Protein AF-A0A535L0E6-F1 (afdb_monomer)

Radius of gyration: 33.13 Å; Cα contacts (8 Å, |Δi|>4): 204; chains: 1; bounding box: 66×69×100 Å

Nearest PDB structures (foldseek):
  7rro-assembly1_F1  TM=1.711E-01  e=5.579E+00  Bos taurus
  8to0-assembly1_BJ  TM=1.728E-01  e=5.854E+00  Mus musculus
  8to0-assembly1_AK  TM=1.823E-01  e=9.465E+00  Mus musculus

Foldseek 3Di:
DPQPVVLVVLVVVLVVVLVCLVVDDLVVLLVVLLVLLVLLVPDPDPCSVVLLVLSLVLNCLSPVVSSVCSVDDPPPPPPPPPPDDPDDDPDDDDPDDDDDDDDDPDDDPPDDPDDDDDDDDDDDDDDDDDDDDDDDPPPVPVVVSVVSNVVSSVSSSVSSVVSSVVVSVVVVVLSVVLVVLLVVLVVLVVVVVVVVVVCVVVVHDPLQVVLLVLLLQLLLVLQLVLLVVVVVPDDPPDPSVCSSVSCSSRLSSQRSVQLSVQLVCCVCPPVVDPDSRDPDPVSSVSSSVS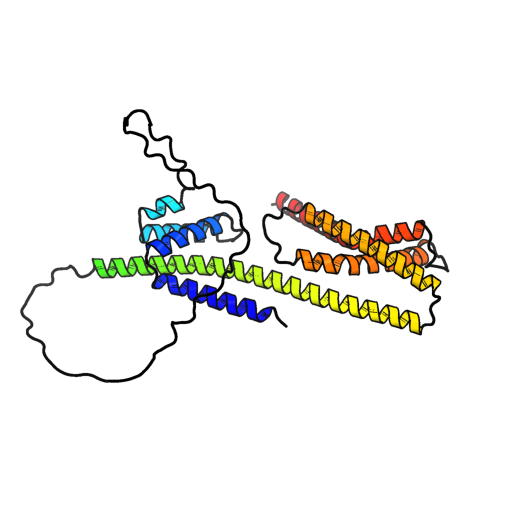SCVVVVVVVVVVVVVVVVVVVVVVVD

Solvent-accessible surface area (backbone atoms only — not comparable to full-atom values): 18724 Å² total; per-residue (Å²): 138,82,66,67,65,54,57,57,52,51,52,50,50,53,53,48,58,53,57,40,58,80,75,53,57,68,68,58,54,50,57,50,48,48,53,52,47,59,52,44,73,74,46,88,56,92,58,37,71,59,44,50,52,49,42,49,53,22,42,35,65,68,35,68,72,60,36,58,62,69,80,38,79,76,76,72,80,68,84,73,76,87,83,81,75,98,64,86,82,80,82,78,78,81,82,81,80,76,93,72,86,87,84,75,98,69,89,89,83,87,78,83,90,77,87,90,83,85,89,82,89,88,88,83,89,79,88,84,81,93,74,92,75,79,89,74,93,76,77,55,68,67,58,50,51,52,49,51,42,51,52,22,46,50,46,43,39,52,47,50,49,56,52,50,50,58,50,50,55,51,48,52,53,51,53,51,52,43,52,51,50,52,53,50,43,53,51,50,52,52,52,53,51,52,51,52,53,49,42,58,75,67,68,54,57,66,63,43,55,51,32,45,51,51,25,22,51,47,0,15,52,44,16,36,50,52,53,51,52,57,56,71,70,47,82,74,90,59,83,64,79,61,44,61,57,52,51,57,64,40,31,26,59,54,9,12,51,34,3,40,53,38,30,47,47,45,25,50,74,70,66,62,43,91,75,61,55,60,92,41,72,68,46,50,49,41,4,36,55,29,3,38,41,71,62,53,52,55,53,50,54,50,51,53,56,51,48,55,54,47,58,59,60,75,74,109

pLDDT: mean 70.08, std 21.19, range [24.83, 95.81]

Sequence (316 aa):
MFATGYGNMWRLVHRADEAFINIEPVEAVIHDALHDEMSLQNSTLKNKEDLLKKLRSAVKTLDRRAATYLSQQPPQEDDADISNLNTPLVKYDRYKDKRKTSVNWLPKFASFFTVFKEHSEPTPEQQPNQNDVKPENHGNTFSDDINIKTQARTIIREVRFALHQFRDDRWEKLVRVRNHLVRMTILTGITLFALVEFAIIADTKVETLKAATFYYLIGAIVGLFSRLYDQAKADTSIDDFRLAAVRLLAAPLYSGLAAIGGVVIVQRAILTKTNVFDLSLTNILIAAVFGLTPSLFSNAIQKEADQYKTDLKSTS

Secondary structure (DSSP, 8-state):
--SHHHHHHHHHHHHHHHHHTTTS-HHHHHHHHHHHHHHHHT---TTHHHHHHHHHHHHHHH-TTHHHHHHSSS-------TTS------------PPP-----------S-------------------------S-SSHHHHHHHHHHHHHHHHHHHHHHHHHHHHHHHHHHHHHHHHHHHHHHHHHHHHHHHHHHHHHTT--HHHHHHHHHHHHHHHHHHHHHHHHHHHHS-TTS--TTHHHHHHHHHHHHHHHHHHHHHHHIIIIIS--S------HHHHHHHHHHHTHHHHHHHHHHHHHHHHHHHHHS--

Mean predicted aligned error: 16.98 Å

Structure (mmCIF, N/CA/C/O backbone):
data_AF-A0A535L0E6-F1
#
_entry.id   AF-A0A535L0E6-F1
#
loop_
_atom_site.group_PDB
_atom_site.id
_atom_site.type_symbol
_atom_site.label_atom_id
_atom_site.label_alt_id
_atom_site.label_comp_id
_atom_site.label_asym_id
_atom_site.label_entity_id
_atom_site.label_seq_id
_atom_site.pdbx_PDB_ins_code
_atom_site.Cartn_x
_atom_site.Cartn_y
_atom_site.Cartn_z
_atom_site.occupancy
_atom_site.B_iso_or_equiv
_atom_site.auth_seq_id
_atom_site.auth_comp_id
_atom_site.auth_asym_id
_atom_site.auth_atom_id
_atom_site.pdbx_PDB_model_num
ATOM 1 N N . MET A 1 1 ? -0.315 -18.248 -7.408 1.00 43.25 1 MET A N 1
ATOM 2 C CA . MET A 1 1 ? 0.513 -19.126 -8.264 1.00 43.25 1 MET A CA 1
ATOM 3 C C . MET A 1 1 ? 0.415 -18.804 -9.770 1.00 43.25 1 MET A C 1
ATOM 5 O O . MET A 1 1 ? 1.030 -19.504 -10.553 1.00 43.25 1 MET A O 1
ATOM 9 N N . PHE A 1 2 ? -0.269 -17.728 -10.204 1.00 47.56 2 PHE A N 1
ATOM 10 C CA . PHE A 1 2 ? -0.542 -17.458 -11.634 1.00 47.56 2 PHE A CA 1
ATOM 11 C C . PHE A 1 2 ? 0.376 -16.423 -12.324 1.00 47.56 2 PHE A C 1
ATOM 13 O O . PHE A 1 2 ? 0.135 -16.072 -13.471 1.00 47.56 2 PHE A O 1
ATOM 20 N N . ALA A 1 3 ? 1.414 -15.903 -11.660 1.00 48.28 3 ALA A N 1
ATOM 21 C CA . ALA A 1 3 ? 2.167 -14.748 -12.177 1.00 48.28 3 ALA A CA 1
ATOM 22 C C . ALA A 1 3 ? 3.533 -15.083 -12.808 1.00 48.28 3 ALA A C 1
ATOM 24 O O . ALA A 1 3 ? 4.013 -14.330 -13.649 1.00 48.28 3 ALA A O 1
ATOM 25 N N . THR A 1 4 ? 4.165 -16.199 -12.438 1.00 55.69 4 THR A N 1
ATOM 26 C CA . THR A 1 4 ? 5.513 -16.547 -12.929 1.00 55.69 4 THR A CA 1
ATOM 27 C C . THR A 1 4 ? 5.505 -17.118 -14.349 1.00 55.69 4 THR A C 1
ATOM 29 O O . THR A 1 4 ? 6.453 -16.895 -15.095 1.00 55.69 4 THR A O 1
ATOM 32 N N . GLY A 1 5 ? 4.420 -17.785 -14.763 1.00 59.31 5 GLY A N 1
ATOM 33 C CA . GLY A 1 5 ? 4.288 -18.337 -16.118 1.00 59.31 5 GLY A CA 1
ATOM 34 C C . GLY A 1 5 ? 4.258 -17.267 -17.216 1.00 59.31 5 GLY A C 1
ATOM 35 O O . GLY A 1 5 ? 4.852 -17.457 -18.272 1.00 59.31 5 GLY A O 1
ATOM 36 N N . TYR A 1 6 ? 3.645 -16.111 -16.938 1.00 60.38 6 TYR A N 1
ATOM 37 C CA . TYR A 1 6 ? 3.563 -15.000 -17.891 1.00 60.38 6 TYR A CA 1
ATOM 38 C C . TYR A 1 6 ? 4.944 -14.423 -18.230 1.00 60.38 6 TYR A C 1
ATOM 40 O O . TYR A 1 6 ? 5.254 -14.234 -19.400 1.00 60.38 6 TYR A O 1
ATOM 48 N N . GLY A 1 7 ? 5.808 -14.218 -17.227 1.00 65.81 7 GLY A N 1
ATOM 49 C CA . GLY A 1 7 ? 7.157 -13.683 -17.450 1.00 65.81 7 GLY A CA 1
ATOM 50 C C . GLY A 1 7 ? 8.043 -14.610 -18.287 1.00 65.81 7 GLY A C 1
ATOM 51 O O . GLY A 1 7 ? 8.800 -14.144 -19.134 1.00 65.81 7 GLY A O 1
ATOM 52 N N . ASN A 1 8 ? 7.914 -15.928 -18.106 1.00 70.00 8 ASN A N 1
ATOM 53 C CA . ASN A 1 8 ? 8.644 -16.891 -18.932 1.00 70.00 8 ASN A CA 1
ATOM 54 C C . ASN A 1 8 ? 8.123 -16.937 -20.371 1.00 70.00 8 ASN A C 1
ATOM 56 O O . ASN A 1 8 ? 8.929 -16.995 -21.295 1.00 70.00 8 ASN A O 1
ATOM 60 N N . MET A 1 9 ? 6.805 -16.871 -20.571 1.00 70.50 9 MET A N 1
ATOM 61 C CA . MET A 1 9 ? 6.215 -16.865 -21.912 1.00 70.50 9 MET A CA 1
ATOM 62 C C . MET A 1 9 ? 6.549 -15.581 -22.680 1.00 70.50 9 MET A C 1
ATOM 64 O O . MET A 1 9 ? 6.895 -15.643 -23.854 1.00 70.50 9 MET A O 1
ATOM 68 N N . TRP A 1 10 ? 6.541 -14.431 -22.007 1.00 74.88 10 TRP A N 1
ATOM 69 C CA . TRP A 1 10 ? 6.896 -13.146 -22.613 1.00 74.88 10 TRP A CA 1
ATOM 70 C C . TRP A 1 10 ? 8.368 -13.084 -23.039 1.00 74.88 10 TRP A C 1
ATOM 72 O O . TRP A 1 10 ? 8.686 -12.644 -24.139 1.00 74.88 10 TRP A O 1
ATOM 82 N N . ARG A 1 11 ? 9.267 -13.650 -22.223 1.00 76.62 11 ARG A N 1
ATOM 83 C CA . ARG A 1 11 ? 10.693 -13.768 -22.561 1.00 76.62 11 ARG A CA 1
ATOM 84 C C . ARG A 1 11 ? 10.942 -14.668 -23.776 1.00 76.62 11 ARG A C 1
ATOM 86 O O . ARG A 1 11 ? 11.890 -14.437 -24.520 1.00 76.62 11 ARG A O 1
ATOM 93 N N . LEU A 1 12 ? 10.111 -15.695 -23.977 1.00 77.31 12 LEU A N 1
ATOM 94 C CA . LEU A 1 12 ? 10.179 -16.548 -25.167 1.00 77.31 12 LEU A CA 1
ATOM 95 C C . LEU A 1 12 ? 9.743 -15.796 -26.428 1.00 77.31 12 LEU A C 1
ATOM 97 O O . LEU A 1 12 ? 10.400 -15.939 -27.453 1.00 77.31 12 LEU A O 1
ATOM 101 N N . VAL A 1 13 ? 8.695 -14.974 -26.337 1.00 80.31 13 VAL A N 1
ATOM 102 C CA . VAL A 1 13 ? 8.239 -14.121 -27.447 1.00 80.31 13 VAL A CA 1
ATOM 103 C C . VAL A 1 13 ? 9.313 -13.099 -27.818 1.00 80.31 13 VAL A C 1
ATOM 105 O O . VAL A 1 13 ? 9.744 -13.080 -28.962 1.00 80.31 13 VAL A O 1
ATOM 108 N N . HIS A 1 14 ? 9.858 -12.360 -26.847 1.00 80.56 14 HIS A N 1
ATOM 109 C CA . HIS A 1 14 ? 10.955 -11.417 -27.104 1.00 80.56 14 HIS A CA 1
ATOM 110 C C . HIS A 1 14 ? 12.174 -12.081 -27.754 1.00 80.56 14 HIS A C 1
ATOM 112 O O . HIS A 1 14 ? 12.777 -11.525 -28.667 1.00 80.56 14 HIS A O 1
ATOM 118 N N . ARG A 1 15 ? 12.523 -13.295 -27.313 1.00 78.06 15 ARG A N 1
ATOM 119 C CA . ARG A 1 15 ? 13.635 -14.053 -27.895 1.00 78.06 15 ARG A CA 1
ATOM 120 C C . ARG A 1 15 ? 13.341 -14.519 -29.324 1.00 78.06 15 ARG A C 1
ATOM 122 O O . ARG A 1 15 ? 14.273 -14.624 -30.118 1.00 78.06 15 ARG A O 1
ATOM 129 N N . ALA A 1 16 ? 12.082 -14.811 -29.647 1.00 79.25 16 ALA A N 1
ATOM 130 C CA . ALA A 1 16 ? 11.665 -15.110 -31.013 1.00 79.25 16 ALA A CA 1
ATOM 131 C C . ALA A 1 16 ? 11.745 -13.853 -31.898 1.00 79.25 16 ALA A C 1
ATOM 133 O O . ALA A 1 16 ? 12.348 -13.916 -32.966 1.00 79.25 16 ALA A O 1
ATOM 134 N N . ASP A 1 17 ? 11.260 -12.707 -31.414 1.00 72.62 17 ASP A N 1
ATOM 135 C CA . ASP A 1 17 ? 11.323 -11.415 -32.119 1.00 72.62 17 ASP A CA 1
ATOM 136 C C . ASP A 1 17 ? 12.772 -10.979 -32.407 1.00 72.62 17 ASP A C 1
ATOM 138 O O . ASP A 1 17 ? 13.100 -10.511 -33.494 1.00 72.62 17 ASP A O 1
ATOM 142 N N . GLU A 1 18 ? 13.692 -11.196 -31.464 1.00 77.06 18 GLU A N 1
ATOM 143 C CA . GLU A 1 18 ? 15.124 -10.936 -31.664 1.00 77.06 18 GLU A CA 1
ATOM 144 C C . GLU A 1 18 ? 15.766 -11.866 -32.703 1.00 77.06 18 GLU A C 1
ATOM 146 O O . GLU A 1 18 ? 16.725 -11.483 -33.377 1.00 77.06 18 GLU A O 1
ATOM 151 N N . ALA A 1 19 ? 15.272 -13.101 -32.827 1.00 76.88 19 ALA A N 1
ATOM 152 C CA . ALA A 1 19 ? 15.748 -14.050 -33.826 1.00 76.88 19 ALA A CA 1
ATOM 153 C C . ALA A 1 19 ? 15.219 -13.716 -35.232 1.00 76.88 19 ALA A C 1
ATOM 155 O O . ALA A 1 19 ? 15.925 -13.967 -36.213 1.00 76.88 19 ALA A O 1
ATOM 156 N N . PHE A 1 20 ? 14.031 -13.107 -35.331 1.00 76.19 20 PHE A N 1
ATOM 157 C CA . PHE A 1 20 ? 13.422 -12.713 -36.603 1.00 76.19 20 PHE A CA 1
ATOM 158 C C . PHE A 1 20 ? 14.174 -11.597 -37.334 1.00 76.19 20 PHE A C 1
ATOM 160 O O . PHE A 1 20 ? 14.183 -11.607 -38.562 1.00 76.19 20 PHE A O 1
ATOM 167 N N . ILE A 1 21 ? 14.938 -10.748 -36.635 1.00 71.94 21 ILE A N 1
ATOM 168 C CA . ILE A 1 21 ? 15.786 -9.698 -37.246 1.00 71.94 21 ILE A CA 1
ATOM 169 C C . ILE A 1 21 ? 16.739 -10.254 -38.327 1.00 71.94 21 ILE A C 1
ATOM 171 O O . ILE A 1 21 ? 17.100 -9.556 -39.277 1.00 71.94 21 ILE A O 1
ATOM 175 N N . ASN A 1 22 ? 17.151 -11.520 -38.206 1.00 73.12 22 ASN A N 1
ATOM 176 C CA . ASN A 1 22 ? 18.043 -12.164 -39.173 1.00 73.12 22 ASN A CA 1
ATOM 177 C C . ASN A 1 22 ? 17.333 -12.636 -40.452 1.00 73.12 22 ASN A C 1
ATOM 179 O O . ASN A 1 22 ? 17.998 -12.871 -41.458 1.00 73.12 22 ASN A O 1
ATOM 183 N N . ILE A 1 23 ? 16.011 -12.806 -40.403 1.00 76.25 23 ILE A N 1
ATOM 184 C CA . ILE A 1 23 ? 15.188 -13.403 -41.466 1.00 76.25 23 ILE A CA 1
ATOM 185 C C . ILE A 1 23 ? 14.290 -12.335 -42.117 1.00 76.25 23 ILE A C 1
ATOM 187 O O . ILE A 1 23 ? 13.863 -12.492 -43.258 1.00 76.25 23 ILE A O 1
ATOM 191 N N . GLU A 1 24 ? 14.032 -11.231 -41.415 1.00 73.94 24 GLU A N 1
ATOM 192 C CA . GLU A 1 24 ? 13.184 -10.140 -41.880 1.00 73.94 24 GLU A CA 1
ATOM 193 C C . GLU A 1 24 ? 13.795 -9.307 -43.023 1.00 73.94 24 GLU A C 1
ATOM 195 O O . GLU A 1 24 ? 15.023 -9.119 -43.113 1.00 73.94 24 GLU A O 1
ATOM 200 N N . PRO A 1 25 ? 12.925 -8.762 -43.899 1.00 77.44 25 PRO A N 1
ATOM 201 C CA . PRO A 1 25 ? 13.341 -7.813 -44.920 1.00 77.44 25 PRO A CA 1
ATOM 202 C C . PRO A 1 25 ? 13.919 -6.550 -44.265 1.00 77.44 25 PRO A C 1
ATOM 204 O O . PRO A 1 25 ? 13.525 -6.155 -43.167 1.00 77.44 25 PRO A O 1
ATOM 207 N N . VAL A 1 26 ? 14.888 -5.919 -44.934 1.00 73.50 26 VAL A N 1
ATOM 208 C CA . VAL A 1 26 ? 15.660 -4.789 -44.380 1.00 73.50 26 VAL A CA 1
ATOM 209 C C . VAL A 1 26 ? 14.743 -3.617 -44.015 1.00 73.50 26 VAL A C 1
ATOM 211 O O . VAL A 1 26 ? 14.967 -2.944 -43.013 1.00 73.50 26 VAL A O 1
ATOM 214 N N . GLU A 1 27 ? 13.671 -3.425 -44.777 1.00 73.00 27 GLU A N 1
ATOM 215 C CA . GLU A 1 27 ? 12.656 -2.396 -44.575 1.00 73.00 27 GLU A CA 1
ATOM 216 C C . GLU A 1 27 ? 11.906 -2.583 -43.249 1.00 73.00 27 GLU A C 1
ATOM 218 O O . GLU A 1 27 ? 11.683 -1.610 -42.528 1.00 73.00 27 GLU A O 1
ATOM 223 N N . ALA A 1 28 ? 11.565 -3.830 -42.899 1.00 74.62 28 ALA A N 1
ATOM 224 C CA . ALA A 1 28 ? 10.916 -4.147 -41.628 1.00 74.62 28 ALA A CA 1
ATOM 225 C C . ALA A 1 28 ? 11.860 -3.857 -40.457 1.00 74.62 28 ALA A C 1
ATOM 227 O O . ALA A 1 28 ? 11.470 -3.149 -39.537 1.00 74.62 28 ALA A O 1
ATOM 228 N N . VAL A 1 29 ? 13.128 -4.277 -40.552 1.00 77.69 29 VAL A N 1
ATOM 229 C CA . VAL A 1 29 ? 14.154 -4.032 -39.521 1.00 77.69 29 VAL A CA 1
ATOM 230 C C . VAL A 1 29 ? 14.395 -2.532 -39.291 1.00 77.69 29 VAL A C 1
ATOM 232 O O . VAL A 1 29 ? 14.617 -2.107 -38.159 1.00 77.69 29 VAL A O 1
ATOM 235 N N . ILE A 1 30 ? 14.337 -1.710 -40.345 1.00 79.00 30 ILE A N 1
ATOM 236 C CA . ILE A 1 30 ? 14.486 -0.248 -40.250 1.00 79.00 30 ILE A CA 1
ATOM 237 C C . ILE A 1 30 ? 13.269 0.403 -39.583 1.00 79.00 30 ILE A C 1
ATOM 239 O O . ILE A 1 30 ? 13.440 1.259 -38.715 1.00 79.00 30 ILE A O 1
ATOM 243 N N . HIS A 1 31 ? 12.051 0.007 -39.967 1.00 75.75 31 HIS A N 1
ATOM 244 C CA . HIS A 1 31 ? 10.815 0.479 -39.329 1.00 75.75 31 HIS A CA 1
ATOM 245 C C . HIS A 1 31 ? 10.835 0.209 -37.819 1.00 75.75 31 HIS A C 1
ATOM 247 O O . HIS A 1 31 ? 10.539 1.066 -36.986 1.00 75.75 31 HIS A O 1
ATOM 253 N N . ASP A 1 32 ? 11.259 -0.992 -37.478 1.00 77.25 32 ASP A N 1
ATOM 254 C CA . ASP A 1 32 ? 11.396 -1.479 -36.124 1.00 77.25 32 ASP A CA 1
ATOM 255 C C . ASP A 1 32 ? 12.479 -0.738 -35.326 1.00 77.25 32 ASP A C 1
ATOM 257 O O . ASP A 1 32 ? 12.259 -0.349 -34.177 1.00 77.25 32 ASP A O 1
ATOM 261 N N . ALA A 1 33 ? 13.615 -0.445 -35.962 1.00 81.50 33 ALA A N 1
ATOM 262 C CA . ALA A 1 33 ? 14.672 0.376 -35.384 1.00 81.50 33 ALA A CA 1
ATOM 263 C C . ALA A 1 33 ? 14.215 1.819 -35.104 1.00 81.50 33 ALA A C 1
ATOM 265 O O . ALA A 1 33 ? 14.634 2.407 -34.107 1.00 81.50 33 ALA A O 1
ATOM 266 N N . LEU A 1 34 ? 13.331 2.387 -35.932 1.00 80.88 34 LEU A N 1
ATOM 267 C CA . LEU A 1 34 ? 12.749 3.712 -35.690 1.00 80.88 34 LEU A CA 1
ATOM 268 C C . LEU A 1 34 ? 11.883 3.719 -34.421 1.00 80.88 34 LEU A C 1
ATOM 270 O O . LEU A 1 34 ? 11.944 4.653 -33.617 1.00 80.88 34 LEU A O 1
ATOM 274 N N . HIS A 1 35 ? 11.103 2.658 -34.204 1.00 78.06 35 HIS A N 1
ATOM 275 C CA . HIS A 1 35 ? 10.327 2.501 -32.976 1.00 78.06 35 HIS A CA 1
ATOM 276 C C . HIS A 1 35 ? 11.220 2.322 -31.738 1.00 78.06 35 HIS A C 1
ATOM 278 O O . HIS A 1 35 ? 10.969 2.925 -30.685 1.00 78.06 35 HIS A O 1
ATOM 284 N N . ASP A 1 36 ? 12.291 1.538 -31.873 1.00 81.88 36 ASP A N 1
ATOM 285 C CA . ASP A 1 36 ? 13.271 1.317 -30.810 1.00 81.88 36 ASP A CA 1
ATOM 286 C C . ASP A 1 36 ? 14.011 2.617 -30.447 1.00 81.88 36 ASP A C 1
ATOM 288 O O . ASP A 1 36 ? 14.233 2.890 -29.266 1.00 81.88 36 ASP A O 1
ATOM 292 N N . GLU A 1 37 ? 14.308 3.488 -31.416 1.00 80.00 37 GLU A N 1
ATOM 293 C CA . GLU A 1 37 ? 14.882 4.808 -31.145 1.00 80.00 37 GLU A CA 1
ATOM 294 C C . GLU A 1 37 ? 13.942 5.711 -30.342 1.00 80.00 37 GLU A C 1
ATOM 296 O O . GLU A 1 37 ? 14.364 6.271 -29.327 1.00 80.00 37 GLU A O 1
ATOM 301 N N . MET A 1 38 ? 12.672 5.831 -30.742 1.00 77.19 38 MET A N 1
ATOM 302 C CA . MET A 1 38 ? 11.687 6.619 -29.985 1.00 77.19 38 MET A CA 1
ATOM 303 C C . MET A 1 38 ? 11.541 6.105 -28.547 1.00 77.19 38 MET A C 1
ATOM 305 O O . MET A 1 38 ? 11.391 6.882 -27.598 1.00 77.19 38 MET A O 1
ATOM 309 N N . SER A 1 39 ? 11.634 4.788 -28.370 1.00 77.12 39 SER A N 1
ATOM 310 C CA . SER A 1 39 ? 11.609 4.148 -27.056 1.00 77.12 39 SER A CA 1
ATOM 311 C C . SER A 1 39 ? 12.867 4.453 -26.236 1.00 77.12 39 SER A C 1
ATOM 313 O O . SER A 1 39 ? 12.768 4.729 -25.039 1.00 77.12 39 SER A O 1
ATOM 315 N N . LEU A 1 40 ? 14.050 4.450 -26.860 1.00 80.62 40 LEU A N 1
ATOM 316 C CA . LEU A 1 40 ? 15.327 4.772 -26.216 1.00 80.62 40 LEU A CA 1
ATOM 317 C C . LEU A 1 40 ? 15.440 6.249 -25.827 1.00 80.62 40 LEU A C 1
ATOM 319 O O . LEU A 1 40 ? 15.910 6.538 -24.722 1.00 80.62 40 LEU A O 1
ATOM 323 N N . GLN A 1 41 ? 14.985 7.170 -26.682 1.00 79.81 41 GLN A N 1
ATOM 324 C CA . GLN A 1 41 ? 14.990 8.615 -26.416 1.00 79.81 41 GLN A CA 1
ATOM 325 C C . GLN A 1 41 ? 14.194 8.960 -25.150 1.00 79.81 41 GLN A C 1
ATOM 327 O O . GLN A 1 41 ? 14.658 9.738 -24.315 1.00 79.81 41 GLN A O 1
ATOM 332 N N . ASN A 1 42 ? 13.046 8.304 -24.962 1.00 74.31 42 ASN A N 1
ATOM 333 C CA . ASN A 1 42 ? 12.178 8.479 -23.795 1.00 74.31 42 ASN A CA 1
ATOM 334 C C . ASN A 1 42 ? 12.560 7.585 -22.597 1.00 74.31 42 ASN A C 1
ATOM 336 O O . ASN A 1 42 ? 11.872 7.577 -21.574 1.00 74.31 42 ASN A O 1
ATOM 340 N N . SER A 1 43 ? 13.642 6.806 -22.696 1.00 74.94 43 SER A N 1
ATOM 341 C CA . SER A 1 43 ? 14.036 5.858 -21.651 1.00 74.94 43 SER A CA 1
ATOM 342 C C . SER A 1 43 ? 14.916 6.483 -20.563 1.00 74.94 43 SER A C 1
ATOM 344 O O . SER A 1 43 ? 15.703 7.404 -20.787 1.00 74.94 43 SER A O 1
ATOM 346 N N . THR A 1 44 ? 14.848 5.902 -19.364 1.00 78.75 44 THR A N 1
ATOM 347 C CA . THR A 1 44 ? 15.750 6.198 -18.237 1.00 78.75 44 THR A CA 1
ATOM 348 C C . THR A 1 44 ? 16.973 5.270 -18.195 1.00 78.75 44 THR A C 1
ATOM 350 O O . THR A 1 44 ? 17.617 5.132 -17.154 1.00 78.75 44 THR A O 1
ATOM 353 N N . LEU A 1 45 ? 17.301 4.608 -19.313 1.00 75.94 45 LEU A N 1
ATOM 354 C CA . LEU A 1 45 ? 18.454 3.712 -19.426 1.00 75.94 45 LEU A CA 1
ATOM 355 C C . LEU A 1 45 ? 19.770 4.474 -19.217 1.00 75.94 45 LEU A C 1
ATOM 357 O O . LEU A 1 45 ? 20.021 5.499 -19.848 1.00 75.94 45 LEU A O 1
ATOM 361 N N . LYS A 1 46 ? 20.654 3.936 -18.367 1.00 77.38 46 LYS A N 1
ATOM 362 C CA . LYS A 1 46 ? 21.955 4.557 -18.056 1.00 77.38 46 LYS A CA 1
ATOM 363 C C . LYS A 1 46 ? 22.861 4.665 -19.289 1.00 77.38 46 LYS A C 1
ATOM 365 O O . LYS A 1 46 ? 23.604 5.628 -19.423 1.00 77.38 46 LYS A O 1
ATOM 370 N N . ASN A 1 47 ? 22.791 3.683 -20.183 1.00 83.75 47 ASN A N 1
ATOM 371 C CA . ASN A 1 47 ? 23.570 3.595 -21.417 1.00 83.75 47 ASN A CA 1
ATOM 372 C C . ASN A 1 47 ? 22.784 4.043 -22.664 1.00 83.75 47 ASN A C 1
ATOM 374 O O . ASN A 1 47 ? 23.184 3.700 -23.774 1.00 83.75 47 ASN A O 1
ATOM 378 N N . LYS A 1 48 ? 21.688 4.805 -22.510 1.00 81.94 48 LYS A N 1
ATOM 379 C CA . LYS A 1 48 ? 20.823 5.210 -23.634 1.00 81.94 48 LYS A CA 1
ATOM 380 C C . LYS A 1 48 ? 21.593 5.858 -24.789 1.00 81.94 48 LYS A C 1
ATOM 382 O O . LYS A 1 48 ? 21.342 5.535 -25.941 1.00 81.94 48 LYS A O 1
ATOM 387 N N . GLU A 1 49 ? 22.571 6.711 -24.483 1.00 82.44 49 GLU A N 1
ATOM 388 C CA . GLU A 1 49 ? 23.332 7.442 -25.502 1.00 82.44 49 GLU A CA 1
ATOM 389 C C . GLU A 1 49 ? 24.272 6.531 -26.295 1.00 82.44 49 GLU A C 1
ATOM 391 O O . GLU A 1 49 ? 24.486 6.743 -27.486 1.00 82.44 49 GLU A O 1
ATOM 396 N N . ASP A 1 50 ? 24.818 5.498 -25.651 1.00 83.94 50 ASP A N 1
ATOM 397 C CA . ASP A 1 50 ? 25.631 4.482 -26.324 1.00 83.94 50 ASP A CA 1
ATOM 398 C C . ASP A 1 50 ? 24.757 3.613 -27.241 1.00 83.94 50 ASP A C 1
ATOM 400 O O . ASP A 1 50 ? 25.092 3.395 -28.404 1.00 83.94 50 ASP A O 1
ATOM 404 N N . LEU A 1 51 ? 23.579 3.204 -26.755 1.00 84.50 51 LEU A N 1
ATOM 405 C CA . LEU A 1 51 ? 22.614 2.421 -27.530 1.00 84.50 51 LEU A CA 1
ATOM 406 C C . LEU A 1 51 ? 22.064 3.200 -28.733 1.00 84.50 51 LEU A C 1
ATOM 408 O O . LEU A 1 51 ? 21.988 2.641 -29.824 1.00 84.50 51 LEU A O 1
ATOM 412 N N . LEU A 1 52 ? 21.757 4.492 -28.578 1.00 85.06 52 LEU A N 1
ATOM 413 C CA . LEU A 1 52 ? 21.336 5.358 -29.685 1.00 85.06 52 LEU A CA 1
ATOM 414 C C . LEU A 1 52 ? 22.438 5.504 -30.741 1.00 85.06 52 LEU A C 1
ATOM 416 O O . LEU A 1 52 ? 22.167 5.408 -31.938 1.00 85.06 52 LEU A O 1
ATOM 420 N N . LYS A 1 53 ? 23.697 5.686 -30.322 1.00 85.75 53 LYS A N 1
ATOM 421 C CA . LYS A 1 53 ? 24.840 5.755 -31.248 1.00 85.75 53 LYS A CA 1
ATOM 422 C C . LYS A 1 53 ? 25.033 4.448 -32.013 1.00 85.75 53 LYS A C 1
ATOM 424 O O . LYS A 1 53 ? 25.233 4.488 -33.229 1.00 85.75 53 LYS A O 1
ATOM 429 N N . LYS A 1 54 ? 24.945 3.305 -31.327 1.00 85.12 54 LYS A N 1
ATOM 430 C CA . LYS A 1 54 ? 25.019 1.970 -31.936 1.00 85.12 54 LYS A CA 1
ATOM 431 C C . LYS A 1 54 ? 23.887 1.747 -32.942 1.00 85.12 54 LYS A C 1
ATOM 433 O O . LYS A 1 54 ? 24.166 1.373 -34.079 1.00 85.12 54 LYS A O 1
ATOM 438 N N . LEU A 1 55 ? 22.646 2.064 -32.566 1.00 85.25 55 LEU A N 1
ATOM 439 C CA . LEU A 1 55 ? 21.458 1.916 -33.414 1.00 85.25 55 LEU A CA 1
ATOM 440 C C . LEU A 1 55 ? 21.551 2.767 -34.687 1.00 85.25 55 LEU A C 1
ATOM 442 O O . LEU A 1 55 ? 21.422 2.247 -35.794 1.00 85.25 55 LEU A O 1
ATOM 446 N N . ARG A 1 56 ? 21.871 4.059 -34.544 1.00 85.25 56 ARG A N 1
ATOM 447 C CA . ARG A 1 56 ? 22.027 4.988 -35.677 1.00 85.25 56 ARG A CA 1
ATOM 448 C C . ARG A 1 56 ? 23.151 4.566 -36.620 1.00 85.25 56 ARG A C 1
ATOM 450 O O . ARG A 1 56 ? 23.005 4.670 -37.835 1.00 85.25 56 ARG A O 1
ATOM 457 N N . SER A 1 57 ? 24.263 4.073 -36.072 1.00 82.31 57 SER A N 1
ATOM 458 C CA . SER A 1 57 ? 25.391 3.585 -36.873 1.00 82.31 57 SER A CA 1
ATOM 459 C C . SER A 1 57 ? 25.025 2.314 -37.639 1.00 82.31 57 SER A C 1
ATOM 461 O O . SER A 1 57 ? 25.324 2.217 -38.823 1.00 82.31 57 SER A O 1
ATOM 463 N N . ALA A 1 58 ? 24.325 1.373 -37.001 1.00 82.31 58 ALA A N 1
ATOM 464 C CA . ALA A 1 58 ? 23.886 0.137 -37.638 1.00 82.31 58 ALA A CA 1
ATOM 465 C C . ALA A 1 58 ? 22.861 0.383 -38.755 1.00 82.31 58 ALA A C 1
ATOM 467 O O . ALA A 1 58 ? 23.002 -0.161 -39.848 1.00 82.31 58 ALA A O 1
ATOM 468 N N . VAL A 1 59 ? 21.878 1.260 -38.538 1.00 82.94 59 VAL A N 1
ATOM 469 C CA . VAL A 1 59 ? 20.898 1.597 -39.582 1.00 82.94 59 VAL A CA 1
ATOM 470 C C . VAL A 1 59 ? 21.547 2.352 -40.739 1.00 82.94 59 VAL A C 1
ATOM 472 O O . VAL A 1 59 ? 21.253 2.041 -41.887 1.00 82.94 59 VAL A O 1
ATOM 475 N N . LYS A 1 60 ? 22.505 3.252 -40.479 1.00 84.12 60 LYS A N 1
ATOM 476 C CA . LYS A 1 60 ? 23.291 3.917 -41.536 1.00 84.12 60 LYS A CA 1
ATOM 477 C C . LYS A 1 60 ? 24.066 2.931 -42.414 1.00 84.12 60 LYS A C 1
ATOM 479 O O . LYS A 1 60 ? 24.270 3.204 -43.595 1.00 84.12 60 LYS A O 1
ATOM 484 N N . THR A 1 61 ? 24.500 1.817 -41.832 1.00 81.19 61 THR A N 1
ATOM 485 C CA . THR A 1 61 ? 25.189 0.730 -42.530 1.00 81.19 61 THR A CA 1
ATOM 486 C C . THR A 1 61 ? 24.232 -0.133 -43.363 1.00 81.19 61 THR A C 1
ATOM 488 O O . THR A 1 61 ? 24.638 -0.634 -44.406 1.00 81.19 61 THR A O 1
ATOM 491 N N . LEU A 1 62 ? 22.967 -0.283 -42.947 1.00 78.94 62 LEU A N 1
ATOM 492 C CA . LEU A 1 62 ? 21.937 -1.001 -43.714 1.00 78.94 62 LEU A CA 1
ATOM 493 C C . LEU A 1 62 ? 21.349 -0.156 -44.847 1.00 78.94 62 LEU A C 1
ATOM 495 O O . LEU A 1 62 ? 21.235 -0.634 -45.972 1.00 78.94 62 LEU A O 1
ATOM 499 N N . ASP A 1 63 ? 20.991 1.092 -44.551 1.00 78.19 63 ASP A N 1
ATOM 500 C CA . ASP A 1 63 ? 20.512 2.063 -45.524 1.00 78.19 63 ASP A CA 1
ATOM 501 C C . ASP A 1 63 ? 20.924 3.484 -45.106 1.00 78.19 63 ASP A C 1
ATOM 503 O O . ASP A 1 63 ? 20.493 4.049 -44.094 1.00 78.19 63 ASP A O 1
ATOM 507 N N . ARG A 1 64 ? 21.755 4.103 -45.948 1.00 73.44 64 ARG A N 1
ATOM 508 C CA . ARG A 1 64 ? 22.261 5.462 -45.747 1.00 73.44 64 ARG A CA 1
ATOM 509 C C . ARG A 1 64 ? 21.146 6.516 -45.753 1.00 73.44 64 ARG A C 1
ATOM 511 O O . ARG A 1 64 ? 21.340 7.568 -45.149 1.00 73.44 64 ARG A O 1
ATOM 518 N N . ARG A 1 65 ? 20.010 6.259 -46.417 1.00 67.56 65 ARG A N 1
ATOM 519 C CA . ARG A 1 65 ? 18.836 7.153 -46.458 1.00 67.56 65 ARG A CA 1
ATOM 520 C C . ARG A 1 65 ? 17.967 7.009 -45.211 1.00 67.56 65 ARG A C 1
ATOM 522 O O . ARG A 1 65 ? 17.477 8.014 -44.703 1.00 67.56 65 ARG A O 1
ATOM 529 N N . ALA A 1 66 ? 17.836 5.793 -44.684 1.00 63.94 66 ALA A N 1
ATOM 530 C CA . ALA A 1 66 ? 17.058 5.511 -43.479 1.00 63.94 66 ALA A CA 1
ATOM 531 C C . ALA A 1 66 ? 17.600 6.223 -42.228 1.00 63.94 66 ALA A C 1
ATOM 533 O O . ALA A 1 66 ? 16.833 6.680 -41.384 1.00 63.94 66 ALA A O 1
ATOM 534 N N . ALA A 1 67 ? 18.923 6.392 -42.135 1.00 63.94 67 ALA A N 1
ATOM 535 C CA . ALA A 1 67 ? 19.568 7.082 -41.015 1.00 63.94 67 ALA A CA 1
ATOM 536 C C . ALA A 1 67 ? 19.128 8.550 -40.837 1.00 63.94 67 ALA A C 1
ATOM 538 O O . ALA A 1 67 ? 19.239 9.092 -39.734 1.00 63.94 67 ALA A O 1
ATOM 539 N N . THR A 1 68 ? 18.611 9.190 -41.891 1.00 66.75 68 THR A N 1
ATOM 540 C CA . THR A 1 68 ? 18.070 10.556 -41.828 1.00 66.75 68 THR A CA 1
ATOM 541 C C . THR A 1 68 ? 16.807 10.619 -40.963 1.00 66.75 68 THR A C 1
ATOM 543 O O . THR A 1 68 ? 16.652 11.556 -40.185 1.00 66.75 68 THR A O 1
ATOM 546 N N . TYR A 1 69 ? 15.958 9.586 -41.020 1.00 63.41 69 TYR A N 1
ATOM 547 C CA . TYR A 1 69 ? 14.689 9.505 -40.280 1.00 63.41 69 TYR A CA 1
ATOM 548 C C . TYR A 1 69 ? 14.856 9.163 -38.796 1.00 63.41 69 TYR A C 1
ATOM 550 O O . TYR A 1 69 ? 13.952 9.390 -38.006 1.00 63.41 69 TYR A O 1
ATOM 558 N N . LEU A 1 70 ? 16.018 8.637 -38.413 1.00 66.00 70 LEU A N 1
ATOM 559 C CA . LEU A 1 70 ? 16.368 8.355 -37.022 1.00 66.00 70 LEU A CA 1
ATOM 560 C C . LEU A 1 70 ? 16.734 9.641 -36.249 1.00 66.00 70 LEU A C 1
ATOM 562 O O . LEU A 1 70 ? 16.401 9.847 -35.085 1.00 66.00 70 LEU A O 1
ATOM 566 N N . SER A 1 71 ? 17.409 10.576 -36.921 1.00 62.25 71 SER A N 1
ATOM 567 C CA . SER A 1 71 ? 17.926 11.793 -36.273 1.00 62.25 71 SER A CA 1
ATOM 568 C C . SER A 1 71 ? 16.920 12.945 -36.219 1.00 62.25 71 SER A C 1
ATOM 570 O O . SER A 1 71 ? 17.163 13.928 -35.519 1.00 62.25 71 SER A O 1
ATOM 572 N N . GLN A 1 72 ? 15.816 12.843 -36.958 1.00 55.78 72 GLN A N 1
ATOM 573 C CA . GLN A 1 72 ? 14.791 13.872 -37.067 1.00 55.78 72 GLN A CA 1
ATOM 574 C C . GLN A 1 72 ? 13.436 13.274 -36.685 1.00 55.78 72 GLN A C 1
ATOM 576 O O . GLN A 1 72 ? 13.026 12.249 -37.221 1.00 55.78 72 GLN A O 1
ATOM 581 N N . GLN A 1 73 ? 12.711 13.947 -35.787 1.00 46.00 73 GLN A N 1
ATOM 582 C CA . GLN A 1 73 ? 11.249 13.839 -35.746 1.00 46.00 73 GLN A CA 1
ATOM 583 C C . GLN A 1 73 ? 10.752 14.113 -37.181 1.00 46.00 73 GLN A C 1
ATOM 585 O O . GLN A 1 73 ? 11.372 14.967 -37.824 1.00 46.00 73 GLN A O 1
ATOM 590 N N . PRO A 1 74 ? 9.756 13.369 -37.719 1.00 38.50 74 PRO A N 1
ATOM 591 C CA . PRO A 1 74 ? 9.414 13.407 -39.144 1.00 38.50 74 PRO A CA 1
ATOM 592 C C . PRO A 1 74 ? 9.374 14.856 -39.620 1.00 38.50 74 PRO A C 1
ATOM 594 O O . PRO A 1 74 ? 8.838 15.674 -38.861 1.00 38.50 74 PRO A O 1
ATOM 597 N N . PRO A 1 75 ? 9.959 15.182 -40.793 1.00 33.88 75 PRO A N 1
ATOM 598 C CA . PRO A 1 75 ? 9.979 16.552 -41.276 1.00 33.88 75 PRO A CA 1
ATOM 599 C C . PRO A 1 75 ? 8.570 17.109 -41.112 1.00 33.88 75 PRO A C 1
ATOM 601 O O . PRO A 1 75 ? 7.616 16.518 -41.628 1.00 33.88 75 PRO A O 1
ATOM 604 N N . GLN A 1 76 ? 8.419 18.187 -40.331 1.00 37.19 76 GLN A N 1
ATOM 605 C CA . GLN A 1 76 ? 7.278 19.057 -40.572 1.00 37.19 76 GLN A CA 1
ATOM 606 C C . GLN A 1 76 ? 7.348 19.329 -42.067 1.00 37.19 76 GLN A C 1
ATOM 608 O O . GLN A 1 76 ? 8.436 19.623 -42.560 1.00 37.19 76 GLN A O 1
ATOM 613 N N . GLU A 1 77 ? 6.259 19.048 -42.780 1.00 37.50 77 GLU A N 1
ATOM 614 C CA . GLU A 1 77 ? 6.145 19.365 -44.195 1.00 37.50 77 GLU A CA 1
ATOM 615 C C . GLU A 1 77 ? 6.503 20.843 -44.323 1.00 37.50 77 GLU A C 1
ATOM 617 O O . GLU A 1 77 ? 5.685 21.707 -44.020 1.00 37.50 77 GLU A O 1
ATOM 622 N N . ASP A 1 78 ? 7.766 21.118 -44.653 1.00 32.84 78 ASP A N 1
ATOM 623 C CA . ASP A 1 78 ? 8.217 22.445 -45.010 1.00 32.84 78 ASP A CA 1
ATOM 624 C C . ASP A 1 78 ? 7.309 22.846 -46.156 1.00 32.84 78 ASP A C 1
ATOM 626 O O . ASP A 1 78 ? 7.170 22.093 -47.126 1.00 32.84 78 ASP A O 1
ATOM 630 N N . ASP A 1 79 ? 6.652 23.984 -45.970 1.00 38.62 79 ASP A N 1
ATOM 631 C CA . ASP A 1 79 ? 5.705 24.603 -46.876 1.00 38.62 79 ASP A CA 1
ATOM 632 C C . ASP A 1 79 ? 6.290 24.627 -48.295 1.00 38.62 79 ASP A C 1
ATOM 634 O O . ASP A 1 79 ? 6.976 25.563 -48.712 1.00 38.62 79 ASP A O 1
ATOM 638 N N . ALA A 1 80 ? 6.064 23.544 -49.037 1.00 36.75 80 ALA A N 1
ATOM 639 C CA . ALA A 1 80 ? 6.514 23.390 -50.399 1.00 36.75 80 ALA A CA 1
ATOM 640 C C . ALA A 1 80 ? 5.642 24.307 -51.247 1.00 36.75 80 ALA A C 1
ATOM 642 O O . ALA A 1 80 ? 4.534 23.943 -51.631 1.00 36.75 80 ALA A O 1
ATOM 643 N N . ASP A 1 81 ? 6.143 25.525 -51.440 1.00 38.09 81 ASP A N 1
ATOM 644 C CA . ASP A 1 81 ? 5.892 26.448 -52.543 1.00 38.09 81 ASP A CA 1
ATOM 645 C C . ASP A 1 81 ? 4.689 26.069 -53.429 1.00 38.09 81 ASP A C 1
ATOM 647 O O . ASP A 1 81 ? 4.817 25.534 -54.532 1.00 38.09 81 ASP A O 1
ATOM 651 N N . ILE A 1 82 ? 3.483 26.364 -52.933 1.00 35.59 82 ILE A N 1
ATOM 652 C CA . ILE A 1 82 ? 2.217 26.178 -53.656 1.00 35.59 82 ILE A CA 1
ATOM 653 C C . ILE A 1 82 ? 1.968 27.377 -54.592 1.00 35.59 82 ILE A C 1
ATOM 655 O O . ILE A 1 82 ? 0.847 27.875 -54.693 1.00 35.59 82 ILE A O 1
ATOM 659 N N . SER A 1 83 ? 3.002 27.906 -55.256 1.00 38.41 83 SER A N 1
ATOM 660 C CA . SER A 1 83 ? 2.839 29.032 -56.188 1.00 38.41 83 SER A CA 1
ATOM 661 C C . SER A 1 83 ? 2.738 28.621 -57.657 1.00 38.41 83 SER A C 1
ATOM 663 O O . SER A 1 83 ? 2.331 29.439 -58.478 1.00 38.41 83 SER A O 1
ATOM 665 N N . ASN A 1 84 ? 3.016 27.362 -58.021 1.00 41.31 84 ASN A N 1
ATOM 666 C CA . ASN A 1 84 ? 2.930 26.928 -59.418 1.00 41.31 84 ASN A CA 1
ATOM 667 C C . ASN A 1 84 ? 2.567 25.449 -59.588 1.00 41.31 84 ASN A C 1
ATOM 669 O O . ASN A 1 84 ? 3.436 24.636 -59.856 1.00 41.31 84 ASN A O 1
ATOM 673 N N . LEU A 1 85 ? 1.280 25.095 -59.543 1.00 35.22 85 LEU A N 1
ATOM 674 C CA . LEU A 1 85 ? 0.769 23.928 -60.282 1.00 35.22 85 LEU A CA 1
ATOM 675 C C . LEU A 1 85 ? -0.751 24.076 -60.486 1.00 35.22 85 LEU A C 1
ATOM 677 O O . LEU A 1 85 ? -1.566 23.634 -59.679 1.00 35.22 85 LEU A O 1
ATOM 681 N N . ASN A 1 86 ? -1.141 24.701 -61.601 1.00 40.28 86 ASN A N 1
ATOM 682 C CA . ASN A 1 86 ? -2.503 24.627 -62.133 1.00 40.28 86 ASN A CA 1
ATOM 683 C C . ASN A 1 86 ? -2.790 23.186 -62.577 1.00 40.28 86 ASN A C 1
ATOM 685 O O . ASN A 1 86 ? -2.539 22.820 -63.723 1.00 40.28 86 ASN A O 1
ATOM 689 N N . THR A 1 87 ? -3.331 22.373 -61.672 1.00 36.84 87 THR A N 1
ATOM 690 C CA . THR A 1 87 ? -3.858 21.039 -61.995 1.00 36.84 87 THR A CA 1
ATOM 691 C C . THR A 1 87 ? -5.125 20.820 -61.173 1.00 36.84 87 THR A C 1
ATOM 693 O O . THR A 1 87 ? -5.123 21.124 -59.979 1.00 36.84 87 THR A O 1
ATOM 696 N N . PRO A 1 88 ? -6.238 20.364 -61.775 1.00 30.53 88 PRO A N 1
ATOM 697 C CA . PRO A 1 88 ? -7.520 20.310 -61.087 1.00 30.53 88 PRO A CA 1
ATOM 698 C C . PRO A 1 88 ? -7.476 19.331 -59.908 1.00 30.53 88 PRO A C 1
ATOM 700 O O . PRO A 1 88 ? -7.018 18.196 -60.028 1.00 30.53 88 PRO A O 1
ATOM 703 N N . LEU A 1 89 ? -7.978 19.808 -58.769 1.00 29.48 89 LEU A N 1
ATOM 704 C CA . LEU A 1 89 ? -8.069 19.107 -57.493 1.00 29.48 89 LEU A CA 1
ATOM 705 C C . LEU A 1 89 ? -8.758 17.741 -57.645 1.00 29.48 89 LEU A C 1
ATOM 707 O O . LEU A 1 89 ? -9.980 17.663 -57.790 1.00 29.48 89 LEU A O 1
ATOM 711 N N . VAL A 1 90 ? -7.992 16.656 -57.520 1.00 33.66 90 VAL A N 1
ATOM 712 C CA . VAL A 1 90 ? -8.561 15.354 -57.159 1.00 33.66 90 VAL A CA 1
ATOM 713 C C . VAL A 1 90 ? -8.861 15.400 -55.666 1.00 33.66 90 VAL A C 1
ATOM 715 O O . VAL A 1 90 ? -7.979 15.368 -54.811 1.00 33.66 90 VAL A O 1
ATOM 718 N N . LYS A 1 91 ? -10.150 15.545 -55.375 1.00 31.22 91 LYS A N 1
ATOM 719 C CA . LYS A 1 91 ? -10.751 15.575 -54.046 1.00 31.22 91 LYS A CA 1
ATOM 720 C C . LYS A 1 91 ? -10.454 14.265 -53.302 1.00 31.22 91 LYS A C 1
ATOM 722 O O . LYS A 1 91 ? -11.100 13.254 -53.558 1.00 31.22 91 LYS A O 1
ATOM 727 N N . TYR A 1 92 ? -9.503 14.282 -52.368 1.00 28.31 92 TYR A N 1
ATOM 728 C CA . TYR A 1 92 ? -9.377 13.215 -51.375 1.00 28.31 92 TYR A CA 1
ATOM 729 C C . TYR A 1 92 ? -10.444 13.420 -50.298 1.00 28.31 92 TYR A C 1
ATOM 731 O O . TYR A 1 92 ? -10.371 14.339 -49.477 1.00 28.31 92 TYR A O 1
ATOM 739 N N . ASP A 1 93 ? -11.478 12.582 -50.340 1.00 27.48 93 ASP A N 1
ATOM 740 C CA . ASP A 1 93 ? -12.522 12.556 -49.326 1.00 27.48 93 ASP A CA 1
ATOM 741 C C . ASP A 1 93 ? -11.935 12.131 -47.974 1.00 27.48 93 ASP A C 1
ATOM 743 O O . ASP A 1 93 ? -11.366 11.056 -47.790 1.00 27.48 93 ASP A O 1
ATOM 747 N N . ARG A 1 94 ? -12.111 13.025 -47.003 1.00 28.98 94 ARG A N 1
ATOM 748 C CA . ARG A 1 94 ? -11.811 12.850 -45.586 1.00 28.98 94 ARG A CA 1
ATOM 749 C C . ARG A 1 94 ? -12.598 11.650 -45.046 1.00 28.98 94 ARG A C 1
ATOM 751 O O . ARG A 1 94 ? -13.781 11.786 -44.728 1.00 28.98 94 ARG A O 1
ATOM 758 N N . TYR A 1 95 ? -11.950 10.494 -44.904 1.00 29.28 95 TYR A N 1
ATOM 759 C CA . TYR A 1 95 ? -12.561 9.339 -44.249 1.00 29.28 95 TYR A CA 1
ATOM 760 C C . TYR A 1 95 ? -12.735 9.636 -42.756 1.00 29.28 95 TYR A C 1
ATOM 762 O O . TYR A 1 95 ? -11.795 9.675 -41.965 1.00 29.28 95 TYR A O 1
ATOM 770 N N . LYS A 1 96 ? -13.979 9.928 -42.390 1.00 34.22 96 LYS A N 1
ATOM 771 C CA . LYS A 1 96 ? -14.441 10.161 -41.028 1.00 34.22 96 LYS A CA 1
ATOM 772 C C . LYS A 1 96 ? -14.870 8.810 -40.467 1.00 34.22 96 LYS A C 1
ATOM 774 O O . LYS A 1 96 ? -16.029 8.448 -40.653 1.00 34.22 96 LYS A O 1
ATOM 779 N N . ASP A 1 97 ? -13.977 8.076 -39.804 1.00 30.42 97 ASP A N 1
ATOM 780 C CA . ASP A 1 97 ? -14.382 6.836 -39.134 1.00 30.42 97 ASP A CA 1
ATOM 781 C C . ASP A 1 97 ? -14.599 7.025 -37.628 1.00 30.42 97 ASP A C 1
ATOM 783 O O . ASP A 1 97 ? -13.839 7.668 -36.901 1.00 30.42 97 ASP A O 1
ATOM 787 N N . LYS A 1 98 ? -15.744 6.508 -37.198 1.00 31.11 98 LYS A N 1
ATOM 788 C CA . LYS A 1 98 ? -16.321 6.596 -35.870 1.00 31.11 98 LYS A CA 1
ATOM 789 C C . LYS A 1 98 ? -15.678 5.529 -34.995 1.00 31.11 98 LYS A C 1
ATOM 791 O O . LYS A 1 98 ? -15.592 4.367 -35.370 1.00 31.11 98 LYS A O 1
ATOM 796 N N . ARG A 1 99 ? -15.363 5.896 -33.753 1.00 35.66 99 ARG A N 1
ATOM 797 C CA . ARG A 1 99 ? -15.106 4.927 -32.683 1.00 35.66 99 ARG A CA 1
ATOM 798 C C . ARG A 1 99 ? -16.214 3.864 -32.645 1.00 35.66 99 ARG A C 1
ATOM 800 O O . ARG A 1 99 ? -17.354 4.179 -32.302 1.00 35.66 99 ARG A O 1
ATOM 807 N N . LYS A 1 100 ? -15.843 2.607 -32.891 1.00 30.23 100 LYS A N 1
ATOM 808 C CA . LYS A 1 100 ? -16.443 1.440 -32.242 1.00 30.23 100 LYS A CA 1
ATOM 809 C C . LYS A 1 100 ? -15.339 0.607 -31.603 1.00 30.23 100 LYS A C 1
ATOM 811 O O . LYS A 1 100 ? -14.465 0.051 -32.252 1.00 30.23 100 LYS A O 1
ATOM 816 N N . THR A 1 101 ? -15.413 0.597 -30.285 1.00 43.16 101 THR A N 1
ATOM 817 C CA . THR A 1 101 ? -14.852 -0.381 -29.364 1.00 43.16 101 THR A CA 1
ATOM 818 C C . THR A 1 101 ? -15.164 -1.822 -29.788 1.00 43.16 101 THR A C 1
ATOM 820 O O . THR A 1 101 ? -16.246 -2.073 -30.310 1.00 43.16 101 THR A O 1
ATOM 823 N N . SER A 1 102 ? -14.250 -2.733 -29.429 1.00 36.12 102 SER A N 1
ATOM 824 C CA . SER A 1 102 ? -14.213 -4.199 -29.620 1.00 36.12 102 SER A CA 1
ATOM 825 C C . SER A 1 102 ? -13.557 -4.699 -30.915 1.00 36.12 102 SER A C 1
ATOM 827 O O . SER A 1 102 ? -14.236 -4.891 -31.919 1.00 36.12 102 SER A O 1
ATOM 829 N N . VAL A 1 103 ? -12.252 -5.002 -30.860 1.00 32.59 103 VAL A N 1
ATOM 830 C CA . VAL A 1 103 ? -11.600 -5.935 -31.796 1.00 32.59 103 VAL A CA 1
ATOM 831 C C . VAL A 1 103 ? -10.567 -6.771 -31.033 1.00 32.59 103 VAL A C 1
ATOM 833 O O . VAL A 1 103 ? -9.735 -6.253 -30.292 1.00 32.59 103 VAL A O 1
ATOM 836 N N . ASN A 1 104 ? -10.704 -8.084 -31.185 1.00 30.95 104 ASN A N 1
ATOM 837 C CA . ASN A 1 104 ? -10.039 -9.158 -30.458 1.00 30.95 104 ASN A CA 1
ATOM 838 C C . ASN A 1 104 ? -8.619 -9.387 -30.996 1.00 30.95 104 ASN A C 1
ATOM 840 O O . ASN A 1 104 ? -8.460 -9.618 -32.191 1.00 30.95 104 ASN A O 1
ATOM 844 N N . TRP A 1 105 ? -7.595 -9.385 -30.135 1.00 30.14 105 TRP A N 1
ATOM 845 C CA . TRP A 1 105 ? -6.193 -9.549 -30.563 1.00 30.14 105 TRP A CA 1
ATOM 846 C C . TRP A 1 105 ? -5.683 -11.006 -30.590 1.00 30.14 105 TRP A C 1
ATOM 848 O O . TRP A 1 105 ? -4.508 -11.270 -30.383 1.00 30.14 105 TRP A O 1
ATOM 858 N N . LEU A 1 106 ? -6.567 -11.965 -30.867 1.00 32.53 106 LEU A N 1
ATOM 859 C CA . LEU A 1 106 ? -6.273 -13.349 -31.282 1.00 32.53 106 LEU A CA 1
ATOM 860 C C . LEU A 1 106 ? -7.438 -13.766 -32.210 1.00 32.53 106 LEU A C 1
ATOM 862 O O . LEU A 1 106 ? -8.565 -13.398 -31.860 1.00 32.53 106 LEU A O 1
ATOM 866 N N . PRO A 1 107 ? -7.270 -14.516 -33.331 1.00 41.06 107 PRO A N 1
ATOM 867 C CA . PRO A 1 107 ? -6.183 -15.456 -33.661 1.00 41.06 107 PRO A CA 1
ATOM 868 C C . PRO A 1 107 ? -5.653 -15.397 -35.125 1.00 41.06 107 PRO A C 1
ATOM 870 O O . PRO A 1 107 ? -6.330 -14.891 -36.014 1.00 41.06 107 PRO A O 1
ATOM 873 N N . LYS A 1 108 ? -4.480 -16.004 -35.389 1.00 31.84 108 LYS A N 1
ATOM 874 C CA . LYS A 1 108 ? -4.140 -16.823 -36.589 1.00 31.84 108 LYS A CA 1
ATOM 875 C C . LYS A 1 108 ? -2.689 -17.347 -36.491 1.00 31.84 108 LYS A C 1
ATOM 877 O O . LYS A 1 108 ? -1.812 -16.931 -37.229 1.00 31.84 108 LYS A O 1
ATOM 882 N N . PHE A 1 109 ? -2.433 -18.281 -35.571 1.00 35.22 109 PHE A N 1
ATOM 883 C CA . PHE A 1 109 ? -1.175 -19.061 -35.529 1.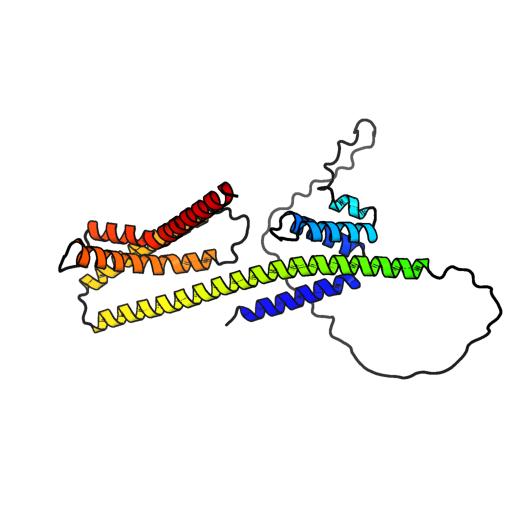00 35.22 109 PHE A CA 1
ATOM 884 C C . PHE A 1 109 ? -1.410 -20.579 -35.612 1.00 35.22 109 PHE A C 1
ATOM 886 O O . PHE A 1 109 ? -0.557 -21.379 -35.245 1.00 35.22 109 PHE A O 1
ATOM 893 N N . ALA A 1 110 ? -2.562 -21.003 -36.132 1.00 29.69 110 ALA A N 1
ATOM 894 C CA . ALA A 1 110 ? -2.878 -22.413 -36.330 1.00 29.69 110 ALA A CA 1
ATOM 895 C C . ALA A 1 110 ? -2.808 -22.779 -37.821 1.00 29.69 110 ALA A C 1
ATOM 897 O O . ALA A 1 110 ? -3.847 -22.879 -38.464 1.00 29.69 110 ALA A O 1
ATOM 898 N N . SER A 1 111 ? -1.595 -22.947 -38.363 1.00 29.28 111 SER A N 1
ATOM 899 C CA . SER A 1 111 ? -1.371 -23.754 -39.586 1.00 29.28 111 SER A CA 1
ATOM 900 C C . SER A 1 111 ? 0.098 -24.067 -39.934 1.00 29.28 111 SER A C 1
ATOM 902 O O . SER A 1 111 ? 0.334 -24.644 -40.986 1.00 29.28 111 SER A O 1
ATOM 904 N N . PHE A 1 112 ? 1.100 -23.746 -39.101 1.00 32.28 112 PHE A N 1
ATOM 905 C CA . PHE A 1 112 ? 2.516 -23.964 -39.473 1.00 32.28 112 PHE A CA 1
ATOM 906 C C . PHE A 1 112 ? 3.178 -25.248 -38.933 1.00 32.28 112 PHE A C 1
ATOM 908 O O . PHE A 1 112 ? 4.342 -25.494 -39.229 1.00 32.28 112 PHE A O 1
ATOM 915 N N . PHE A 1 113 ? 2.460 -26.110 -38.203 1.00 30.75 113 PHE A N 1
ATOM 916 C CA . PHE A 1 113 ? 3.001 -27.383 -37.695 1.00 30.75 113 PHE A CA 1
ATOM 917 C C . PHE A 1 113 ? 2.427 -28.609 -38.415 1.00 30.75 113 PHE A C 1
ATOM 919 O O . PHE A 1 113 ? 1.726 -29.412 -37.816 1.00 30.75 113 PHE A O 1
ATOM 926 N N . THR A 1 114 ? 2.757 -28.769 -39.694 1.00 28.77 114 THR A N 1
ATOM 927 C CA . THR A 1 114 ? 2.778 -30.055 -40.421 1.00 28.77 114 THR A CA 1
ATOM 928 C C . THR A 1 114 ? 3.716 -29.813 -41.609 1.00 28.77 114 THR A C 1
ATOM 930 O O . THR A 1 114 ? 3.398 -28.986 -42.450 1.00 28.77 114 THR A O 1
ATOM 933 N N . VAL A 1 115 ? 4.924 -30.358 -41.723 1.00 29.41 115 VAL A N 1
ATOM 934 C CA . VAL A 1 115 ? 5.283 -31.771 -41.864 1.00 29.41 115 VAL A CA 1
ATOM 935 C C . VAL A 1 115 ? 6.811 -31.855 -41.721 1.00 29.41 115 VAL A C 1
ATOM 937 O O . VAL A 1 115 ? 7.529 -31.106 -42.375 1.00 29.41 115 VAL A O 1
ATOM 940 N N . PHE A 1 116 ? 7.308 -32.786 -40.908 1.00 33.34 116 PHE A N 1
ATOM 941 C CA . PHE A 1 116 ? 8.695 -33.260 -40.945 1.00 33.34 116 PHE A CA 1
ATOM 942 C C . PHE A 1 116 ? 8.633 -34.750 -41.297 1.00 33.34 116 PHE A C 1
ATOM 944 O O . PHE A 1 116 ? 8.034 -35.510 -40.534 1.00 33.34 116 PHE A O 1
ATOM 951 N N . LYS A 1 117 ? 9.203 -35.176 -42.436 1.00 29.67 117 LYS A N 1
ATOM 952 C CA . LYS A 1 117 ? 9.532 -36.591 -42.686 1.00 29.67 117 LYS A CA 1
ATOM 953 C C . LYS A 1 117 ? 10.627 -36.783 -43.754 1.00 29.67 117 LYS A C 1
ATOM 955 O O . LYS A 1 117 ? 10.415 -36.482 -44.918 1.00 29.67 117 LYS A O 1
ATOM 960 N N . GLU A 1 118 ? 11.767 -37.260 -43.251 1.00 27.58 118 GLU A N 1
ATOM 961 C CA . GLU A 1 118 ? 12.800 -38.202 -43.743 1.00 27.58 118 GLU A CA 1
ATOM 962 C C . GLU A 1 118 ? 13.153 -38.495 -45.222 1.00 27.58 118 GLU A C 1
ATOM 964 O O . GLU A 1 118 ? 12.288 -38.807 -46.032 1.00 27.58 118 GLU A O 1
ATOM 969 N N . HIS A 1 119 ? 14.488 -38.673 -45.381 1.00 27.28 119 HIS A N 1
ATOM 970 C CA . HIS A 1 119 ? 15.300 -39.476 -46.335 1.00 27.28 119 HIS A CA 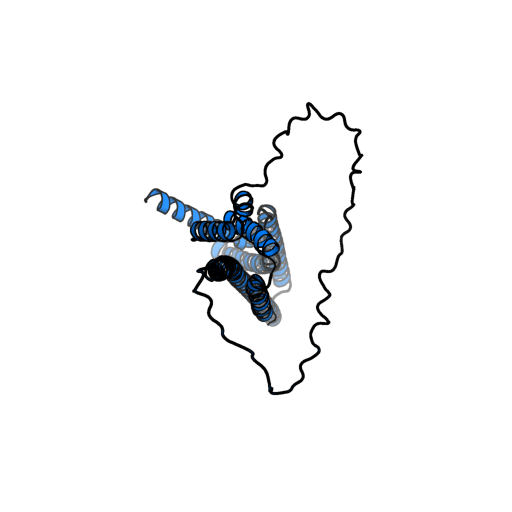1
ATOM 971 C C . HIS A 1 119 ? 15.432 -38.928 -47.779 1.00 27.28 119 HIS A C 1
ATOM 973 O O . HIS A 1 119 ? 14.462 -38.440 -48.335 1.00 27.28 119 HIS A O 1
ATOM 979 N N . SER A 1 120 ? 16.595 -38.915 -48.456 1.00 30.66 120 SER A N 1
ATOM 980 C CA . SER A 1 120 ? 17.741 -39.854 -48.484 1.00 30.66 120 SER A CA 1
ATOM 981 C C . SER A 1 120 ? 19.018 -39.258 -49.138 1.00 30.66 120 SER A C 1
ATOM 983 O O . SER A 1 120 ? 18.954 -38.255 -49.843 1.00 30.66 120 SER A O 1
ATOM 985 N N . GLU A 1 121 ? 20.156 -39.927 -48.905 1.00 26.88 121 GLU A N 1
ATOM 986 C CA . GLU A 1 121 ? 21.524 -39.734 -49.442 1.00 26.88 121 GLU A CA 1
ATOM 987 C C . GLU A 1 121 ? 21.697 -39.750 -50.995 1.00 26.88 121 GLU A C 1
ATOM 989 O O . GLU A 1 121 ? 20.747 -40.080 -51.707 1.00 26.88 121 GLU A O 1
ATOM 994 N N . PRO A 1 122 ? 22.896 -39.379 -51.527 1.00 46.62 122 PRO A N 1
ATOM 995 C CA . PRO A 1 122 ? 23.097 -38.808 -52.873 1.00 46.62 122 PRO A CA 1
ATOM 996 C C . PRO A 1 122 ? 23.790 -39.734 -53.908 1.00 46.62 122 PRO A C 1
ATOM 998 O O . PRO A 1 122 ? 24.208 -40.838 -53.562 1.00 46.62 122 PRO A O 1
ATOM 1001 N N . THR A 1 123 ? 24.062 -39.175 -55.116 1.00 24.83 123 THR A N 1
ATOM 1002 C CA . THR A 1 123 ? 25.147 -39.487 -56.118 1.00 24.83 123 THR A CA 1
ATOM 1003 C C . THR A 1 123 ? 24.631 -40.082 -57.456 1.00 24.83 123 THR A C 1
ATOM 1005 O O . THR A 1 123 ? 23.621 -40.781 -57.398 1.00 24.83 123 THR A O 1
ATOM 1008 N N . PRO A 1 124 ? 25.274 -39.917 -58.651 1.00 38.75 124 PRO A N 1
ATOM 1009 C CA . PRO A 1 124 ? 26.460 -39.121 -59.062 1.00 38.75 124 PRO A CA 1
ATOM 1010 C C . PRO A 1 124 ? 26.302 -38.251 -60.346 1.00 38.75 124 PRO A C 1
ATOM 1012 O O . PRO A 1 124 ? 25.315 -38.356 -61.061 1.00 38.75 124 PRO A O 1
ATOM 1015 N N . GLU A 1 125 ? 27.400 -37.543 -60.685 1.00 25.81 125 GLU A N 1
ATOM 1016 C CA . GLU A 1 125 ? 27.848 -37.161 -62.051 1.00 25.81 125 GLU A CA 1
ATOM 1017 C C . GLU A 1 125 ? 27.181 -35.922 -62.697 1.00 25.81 125 GLU A C 1
ATOM 1019 O O . GLU A 1 125 ? 25.976 -35.749 -62.643 1.00 25.81 125 GLU A O 1
ATOM 1024 N N . GLN A 1 126 ? 27.875 -34.956 -63.315 1.00 26.31 126 GLN A N 1
ATOM 1025 C CA . GLN A 1 126 ? 29.200 -34.895 -63.945 1.00 26.31 126 GLN A CA 1
ATOM 1026 C C . GLN A 1 126 ? 29.717 -33.441 -63.925 1.00 26.31 126 GLN A C 1
ATOM 1028 O O . GLN A 1 126 ? 28.978 -32.503 -64.225 1.00 26.31 126 GLN A O 1
ATOM 1033 N N . GLN A 1 127 ? 31.010 -33.259 -63.643 1.00 37.72 127 GLN A N 1
ATOM 1034 C CA . GLN A 1 127 ? 31.758 -32.074 -64.075 1.00 37.72 127 GLN A CA 1
ATOM 1035 C C . GLN A 1 127 ? 31.951 -32.126 -65.597 1.00 37.72 127 GLN A C 1
ATOM 1037 O O . GLN A 1 127 ? 32.168 -33.209 -66.146 1.00 37.72 127 GLN A O 1
ATOM 1042 N N . PRO A 1 128 ? 32.054 -30.963 -66.256 1.00 31.44 128 PRO A N 1
ATOM 1043 C CA . PRO A 1 128 ? 33.193 -30.827 -67.143 1.00 31.44 128 PRO A CA 1
ATOM 1044 C C . PRO A 1 128 ? 33.926 -29.495 -66.985 1.00 31.44 128 PRO A C 1
ATOM 1046 O O . PRO A 1 128 ? 33.375 -28.410 -67.131 1.00 31.44 128 PRO A O 1
ATOM 1049 N N . ASN A 1 129 ? 35.232 -29.684 -66.838 1.00 28.84 129 ASN A N 1
ATOM 1050 C CA . ASN A 1 129 ? 36.287 -28.989 -67.557 1.00 28.84 129 ASN A CA 1
ATOM 1051 C C . ASN A 1 129 ? 36.743 -27.621 -67.033 1.00 28.84 129 ASN A C 1
ATOM 1053 O O . ASN A 1 129 ? 36.207 -26.556 -67.329 1.00 28.84 129 ASN A O 1
ATOM 1057 N N . GLN A 1 130 ? 37.842 -27.721 -66.298 1.00 40.59 130 GLN A N 1
ATOM 1058 C CA . GLN A 1 130 ? 38.804 -26.686 -65.991 1.00 40.59 130 GLN A CA 1
ATOM 1059 C C . GLN A 1 130 ? 39.542 -26.286 -67.274 1.00 40.59 130 GLN A C 1
ATOM 1061 O O . GLN A 1 130 ? 40.333 -27.066 -67.784 1.00 40.59 130 GLN A O 1
ATOM 1066 N N . ASN A 1 131 ? 39.314 -25.065 -67.756 1.00 35.41 131 ASN A N 1
ATOM 1067 C CA . ASN A 1 131 ? 40.243 -24.379 -68.650 1.00 35.41 131 ASN A CA 1
ATOM 1068 C C . ASN A 1 131 ? 40.401 -22.927 -68.183 1.00 35.41 131 ASN A C 1
ATOM 1070 O O . ASN A 1 131 ? 39.462 -22.136 -68.225 1.00 35.41 131 ASN A O 1
ATOM 1074 N N . ASP A 1 132 ? 41.603 -22.655 -67.682 1.00 46.19 132 ASP A N 1
ATOM 1075 C CA . ASP A 1 132 ? 42.321 -21.386 -67.580 1.00 46.19 132 ASP A CA 1
ATOM 1076 C C . ASP A 1 132 ? 41.534 -20.087 -67.816 1.00 46.19 132 ASP A C 1
ATOM 1078 O O . ASP A 1 132 ? 41.433 -19.583 -68.934 1.00 46.19 132 ASP A O 1
ATOM 1082 N N . VAL A 1 133 ? 41.122 -19.452 -66.714 1.00 37.81 133 VAL A N 1
ATOM 1083 C CA . VAL A 1 133 ? 40.931 -17.999 -66.662 1.00 37.81 133 VAL A CA 1
ATOM 1084 C C . VAL A 1 133 ? 41.647 -17.451 -65.425 1.00 37.81 133 VAL A C 1
ATOM 1086 O O . VAL A 1 133 ? 41.357 -17.800 -64.284 1.00 37.81 133 VAL A O 1
ATOM 1089 N N . LYS A 1 134 ? 42.638 -16.605 -65.709 1.00 36.41 134 LYS A N 1
ATOM 10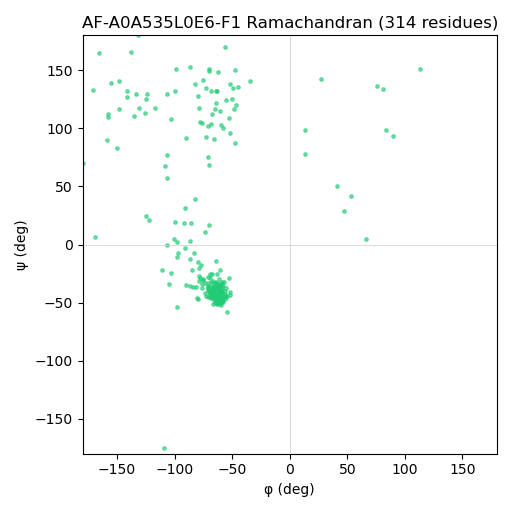90 C CA . LYS A 1 134 ? 43.366 -15.671 -64.834 1.00 36.41 134 LYS A CA 1
ATOM 1091 C C . LYS A 1 134 ? 42.458 -15.078 -63.732 1.00 36.41 134 LYS A C 1
ATOM 1093 O O . LYS A 1 134 ? 41.318 -14.746 -64.041 1.00 36.41 134 LYS A O 1
ATOM 1098 N N . PRO A 1 135 ? 42.922 -14.887 -62.479 1.00 37.22 135 PRO A N 1
ATOM 1099 C CA . PRO A 1 135 ? 42.041 -14.457 -61.399 1.00 37.22 135 PRO A CA 1
ATOM 1100 C C . PRO A 1 135 ? 41.639 -12.994 -61.613 1.00 37.22 135 PRO A C 1
ATOM 1102 O O . PRO A 1 135 ? 42.416 -12.077 -61.344 1.00 37.22 135 PRO A O 1
ATOM 1105 N N . GLU A 1 136 ? 40.427 -12.766 -62.108 1.00 39.88 136 GLU A N 1
ATOM 1106 C CA . GLU A 1 136 ? 39.785 -11.462 -62.005 1.00 39.88 136 GLU A CA 1
ATOM 1107 C C . GLU A 1 136 ? 39.213 -11.314 -60.595 1.00 39.88 136 GLU A C 1
ATOM 1109 O O . GLU A 1 136 ? 38.378 -12.086 -60.123 1.00 39.88 136 GLU A O 1
ATOM 1114 N N . ASN A 1 137 ? 39.749 -10.322 -59.893 1.00 46.34 137 ASN A N 1
ATOM 1115 C CA . ASN A 1 137 ? 39.451 -9.959 -58.518 1.00 46.34 137 ASN A CA 1
ATOM 1116 C C . ASN A 1 137 ? 38.043 -9.339 -58.416 1.00 46.34 137 ASN A C 1
ATOM 1118 O O . ASN A 1 137 ? 37.893 -8.125 -58.307 1.00 46.34 137 ASN A O 1
ATOM 1122 N N . HIS A 1 138 ? 37.010 -10.178 -58.486 1.00 47.88 138 HIS A N 1
ATOM 1123 C CA . HIS A 1 138 ? 35.602 -9.795 -58.318 1.00 47.88 138 HIS A CA 1
ATOM 1124 C C . HIS A 1 1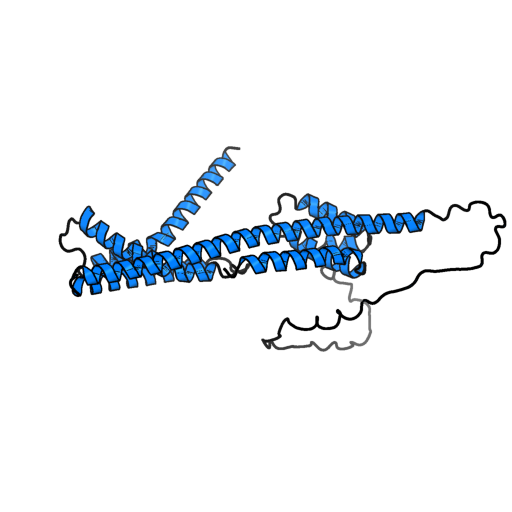38 ? 34.893 -10.609 -57.214 1.00 47.88 138 HIS A C 1
ATOM 1126 O O . HIS A 1 138 ? 33.674 -10.744 -57.221 1.00 47.88 138 HIS A O 1
ATOM 1132 N N . GLY A 1 139 ? 35.641 -11.152 -56.245 1.00 45.84 139 GLY A N 1
ATOM 1133 C CA . GLY A 1 139 ? 35.111 -12.062 -55.214 1.00 45.84 139 GLY A CA 1
ATOM 1134 C C . GLY A 1 139 ? 34.746 -11.437 -53.861 1.00 45.84 139 GLY A C 1
ATOM 1135 O O . GLY A 1 139 ? 34.182 -12.121 -53.007 1.00 45.84 139 GLY A O 1
ATOM 1136 N N . ASN A 1 140 ? 35.053 -10.157 -53.635 1.00 53.78 140 ASN A N 1
ATOM 1137 C CA . ASN A 1 140 ? 35.099 -9.626 -52.265 1.00 53.78 140 ASN A CA 1
ATOM 1138 C C . ASN A 1 140 ? 33.875 -8.758 -51.938 1.00 53.78 140 ASN A C 1
ATOM 1140 O O . ASN A 1 140 ? 33.353 -8.816 -50.835 1.00 53.78 140 ASN A O 1
ATOM 1144 N N . THR A 1 141 ? 33.330 -8.022 -52.911 1.00 58.22 141 THR A N 1
ATOM 1145 C CA . THR A 1 141 ? 32.298 -7.003 -52.653 1.00 58.22 141 THR A CA 1
ATOM 1146 C C . THR A 1 141 ? 30.960 -7.577 -52.171 1.00 58.22 141 THR A C 1
ATOM 1148 O O . THR A 1 141 ? 30.322 -6.981 -51.310 1.00 58.22 141 THR A O 1
ATOM 1151 N N . PHE A 1 142 ? 30.531 -8.733 -52.688 1.00 53.25 142 PHE A N 1
ATOM 1152 C CA . PHE A 1 142 ? 29.272 -9.370 -52.269 1.00 53.25 142 PHE A CA 1
ATOM 1153 C C . PHE A 1 142 ? 29.385 -10.001 -50.874 1.00 53.25 142 PHE A C 1
ATOM 1155 O O . PHE A 1 142 ? 28.501 -9.844 -50.034 1.00 53.25 142 PHE A O 1
ATOM 1162 N N . SER A 1 143 ? 30.510 -10.668 -50.612 1.00 63.84 143 SER A N 1
ATOM 1163 C CA . SER A 1 143 ? 30.838 -11.273 -49.319 1.00 63.84 143 SER A CA 1
ATOM 1164 C C . SER A 1 143 ? 30.994 -10.210 -48.226 1.00 63.84 143 SER A C 1
ATOM 1166 O O . SER A 1 143 ? 30.481 -10.382 -47.120 1.00 63.84 143 SER A O 1
ATOM 1168 N N . ASP A 1 144 ? 31.634 -9.086 -48.560 1.00 68.19 144 ASP A N 1
ATOM 1169 C CA . ASP A 1 144 ? 31.814 -7.943 -47.667 1.00 68.19 144 ASP A CA 1
ATOM 1170 C C . ASP A 1 144 ? 30.474 -7.246 -47.376 1.00 68.19 144 ASP A C 1
ATOM 1172 O O . ASP A 1 144 ? 30.182 -6.965 -46.217 1.00 68.19 144 ASP A O 1
ATOM 1176 N N . ASP A 1 145 ? 29.605 -7.044 -48.376 1.00 67.31 145 ASP A N 1
ATOM 1177 C CA . ASP A 1 145 ? 28.264 -6.457 -48.185 1.00 67.31 145 ASP A CA 1
ATOM 1178 C C . ASP A 1 145 ? 27.364 -7.331 -47.292 1.00 67.31 145 ASP A C 1
ATOM 1180 O O . ASP A 1 145 ? 26.695 -6.831 -46.383 1.00 67.31 145 ASP A O 1
ATOM 1184 N N . ILE A 1 146 ? 27.395 -8.656 -47.477 1.00 71.81 146 ILE A N 1
ATOM 1185 C CA . ILE A 1 146 ? 26.679 -9.600 -46.605 1.00 71.81 146 ILE A CA 1
ATOM 1186 C C . ILE A 1 146 ? 27.224 -9.540 -45.175 1.00 71.81 146 ILE A C 1
ATOM 1188 O O . ILE A 1 146 ? 26.436 -9.524 -44.223 1.00 71.81 146 ILE A O 1
ATOM 1192 N N . ASN A 1 147 ? 28.547 -9.485 -45.001 1.00 79.81 147 ASN A N 1
ATOM 1193 C CA . ASN A 1 147 ? 29.178 -9.404 -43.683 1.00 79.81 147 ASN A CA 1
ATOM 1194 C C . ASN A 1 147 ? 28.797 -8.098 -42.964 1.00 79.81 147 ASN A C 1
ATOM 1196 O O . ASN A 1 147 ? 28.350 -8.127 -41.817 1.00 79.81 147 ASN A O 1
ATOM 1200 N N . ILE A 1 148 ? 28.850 -6.974 -43.680 1.00 78.69 148 ILE A N 1
ATOM 1201 C CA . ILE A 1 148 ? 28.500 -5.638 -43.185 1.00 78.69 148 ILE A CA 1
ATOM 1202 C C . ILE A 1 148 ? 27.015 -5.562 -42.783 1.00 78.69 148 ILE A C 1
ATOM 1204 O O . ILE A 1 148 ? 26.690 -5.092 -41.688 1.00 78.69 148 ILE A O 1
ATOM 1208 N N . LYS A 1 149 ? 26.097 -6.088 -43.607 1.00 79.50 149 LYS A N 1
ATOM 1209 C CA . LYS A 1 149 ? 24.656 -6.145 -43.283 1.00 79.50 149 LYS A CA 1
ATOM 1210 C C . LYS A 1 149 ? 24.360 -7.066 -42.101 1.00 79.50 149 LYS A C 1
ATOM 1212 O O . LYS A 1 149 ? 23.513 -6.751 -41.263 1.00 79.50 149 LYS A O 1
ATOM 1217 N N . THR A 1 150 ? 25.067 -8.188 -42.000 1.00 82.88 150 THR A N 1
ATOM 1218 C CA . THR A 1 150 ? 24.942 -9.129 -40.874 1.00 82.88 150 THR A CA 1
ATOM 1219 C C . THR A 1 150 ? 25.452 -8.503 -39.573 1.00 82.88 150 THR A C 1
ATOM 1221 O O . THR A 1 150 ? 24.807 -8.626 -38.528 1.00 82.88 150 THR A O 1
ATOM 1224 N N . GLN A 1 151 ? 26.558 -7.757 -39.631 1.00 81.81 151 GLN A N 1
ATOM 1225 C CA . GLN A 1 151 ? 27.093 -7.011 -38.495 1.00 81.81 151 GLN A CA 1
ATOM 1226 C C . GLN A 1 151 ? 26.113 -5.926 -38.028 1.00 81.81 151 GLN A C 1
A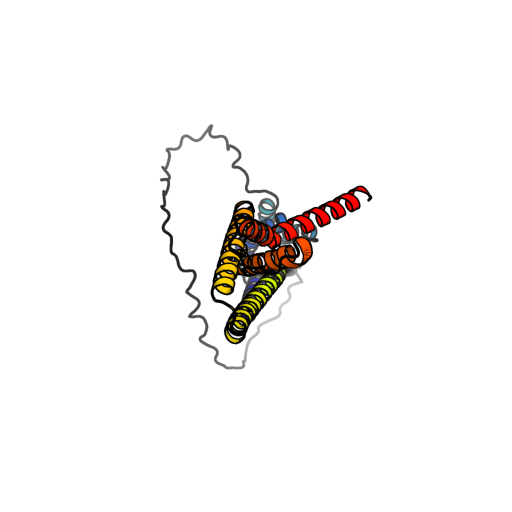TOM 1228 O O . GLN A 1 151 ? 25.837 -5.818 -36.834 1.00 81.81 151 GLN A O 1
ATOM 1233 N N . ALA A 1 152 ? 25.517 -5.176 -38.957 1.00 79.75 152 ALA A N 1
ATOM 1234 C CA . ALA A 1 152 ? 24.524 -4.161 -38.624 1.00 79.75 152 ALA A CA 1
ATOM 1235 C C . ALA A 1 152 ? 23.257 -4.757 -37.983 1.00 79.75 152 ALA A C 1
ATOM 1237 O O . ALA A 1 152 ? 22.809 -4.274 -36.942 1.00 79.75 152 ALA A O 1
ATOM 1238 N N . ARG A 1 153 ? 22.724 -5.860 -38.526 1.00 83.50 153 ARG A N 1
ATOM 1239 C CA . ARG A 1 153 ? 21.605 -6.602 -37.913 1.00 83.50 153 ARG A CA 1
ATOM 1240 C C . ARG A 1 153 ? 21.936 -7.107 -36.509 1.00 83.50 153 ARG A C 1
ATOM 1242 O O . ARG A 1 153 ? 21.097 -7.031 -35.616 1.00 83.50 153 ARG A O 1
ATOM 1249 N N . THR A 1 154 ? 23.171 -7.559 -36.288 1.00 84.19 154 THR A N 1
ATOM 1250 C CA . THR A 1 154 ? 23.636 -8.004 -34.964 1.00 84.19 154 THR A CA 1
ATOM 1251 C C . THR A 1 154 ? 23.606 -6.864 -33.944 1.00 84.19 154 THR A C 1
ATOM 1253 O O . THR A 1 154 ? 23.150 -7.064 -32.819 1.00 84.19 154 THR A O 1
ATOM 1256 N N . ILE A 1 155 ? 24.025 -5.659 -34.344 1.00 81.06 155 ILE A N 1
ATOM 1257 C CA . ILE A 1 155 ? 23.992 -4.469 -33.481 1.00 81.06 155 ILE A CA 1
ATOM 1258 C C . ILE A 1 155 ? 22.545 -4.052 -33.172 1.00 81.06 155 ILE A C 1
ATOM 1260 O O . ILE A 1 155 ? 22.233 -3.753 -32.022 1.00 81.06 155 ILE A O 1
ATOM 1264 N N . ILE A 1 156 ? 21.638 -4.079 -34.156 1.00 84.44 156 ILE A N 1
ATOM 1265 C CA . ILE A 1 156 ? 20.207 -3.796 -33.926 1.00 84.44 156 ILE A CA 1
ATOM 1266 C C . ILE A 1 156 ? 19.608 -4.817 -32.951 1.00 84.44 156 ILE A C 1
ATOM 1268 O O . ILE A 1 156 ? 18.892 -4.440 -32.024 1.00 84.44 156 ILE A O 1
ATOM 1272 N N . ARG A 1 157 ? 19.971 -6.099 -33.085 1.00 83.06 157 ARG A N 1
ATOM 1273 C CA . ARG A 1 157 ? 19.556 -7.145 -32.144 1.00 83.06 157 ARG A CA 1
ATOM 1274 C C . ARG A 1 157 ? 20.053 -6.884 -30.722 1.00 83.06 157 ARG A C 1
ATOM 1276 O O . ARG A 1 157 ? 19.291 -7.076 -29.782 1.00 83.06 157 ARG A O 1
ATOM 1283 N N . GLU A 1 158 ? 21.301 -6.445 -30.550 1.00 83.62 158 GLU A N 1
ATOM 1284 C CA . GLU A 1 158 ? 21.853 -6.076 -29.234 1.00 83.62 158 GLU A CA 1
ATOM 1285 C C . GLU A 1 158 ? 21.056 -4.929 -28.597 1.00 83.62 158 GLU A C 1
ATOM 1287 O O . GLU A 1 158 ? 20.710 -4.992 -27.415 1.00 83.62 158 GLU A O 1
ATOM 1292 N N . VAL A 1 159 ? 20.718 -3.905 -29.385 1.00 84.56 159 VAL A N 1
ATOM 1293 C CA . VAL A 1 159 ? 19.927 -2.760 -28.920 1.00 84.56 159 VAL A CA 1
ATOM 1294 C C . VAL A 1 159 ? 18.517 -3.191 -28.507 1.00 84.56 159 VAL A C 1
ATOM 1296 O O . VAL A 1 159 ? 18.070 -2.844 -27.410 1.00 84.56 159 VAL A O 1
ATOM 1299 N N . ARG A 1 160 ? 17.839 -3.999 -29.332 1.00 85.06 160 ARG A N 1
ATOM 1300 C CA . ARG A 1 160 ? 16.510 -4.542 -29.019 1.00 85.06 160 ARG A CA 1
ATOM 1301 C C . ARG A 1 160 ? 16.526 -5.421 -27.775 1.00 85.06 160 ARG A C 1
ATOM 1303 O O . ARG A 1 160 ? 15.683 -5.248 -26.897 1.00 85.06 160 ARG A O 1
ATOM 1310 N N . PHE A 1 161 ? 17.517 -6.302 -27.659 1.00 84.81 161 PHE A N 1
ATOM 1311 C CA . PHE A 1 161 ? 17.706 -7.137 -26.477 1.00 84.81 161 PHE A CA 1
ATOM 1312 C C . PHE A 1 161 ? 17.871 -6.287 -25.212 1.00 84.81 161 PHE A C 1
ATOM 1314 O O . PHE A 1 161 ? 17.210 -6.542 -24.206 1.00 84.81 161 PHE A O 1
ATOM 1321 N N . ALA A 1 162 ? 18.695 -5.233 -25.257 1.00 82.94 162 ALA A N 1
ATOM 1322 C CA . ALA A 1 162 ? 18.890 -4.339 -24.117 1.00 82.94 162 ALA A CA 1
ATOM 1323 C C . ALA A 1 162 ? 17.587 -3.624 -23.707 1.00 82.94 162 ALA A C 1
ATOM 1325 O O . ALA A 1 162 ? 17.300 -3.484 -22.514 1.00 82.94 162 ALA A O 1
ATOM 1326 N N . LEU A 1 163 ? 16.770 -3.209 -24.681 1.00 82.88 163 LEU A N 1
ATOM 1327 C CA . LEU A 1 163 ? 15.473 -2.580 -24.431 1.00 82.88 163 LEU A CA 1
ATOM 1328 C C . LEU A 1 163 ? 14.461 -3.571 -23.834 1.00 82.88 163 LEU A C 1
ATOM 1330 O O . LEU A 1 163 ? 13.802 -3.260 -22.835 1.00 82.88 163 LEU A O 1
ATOM 1334 N N . HIS A 1 164 ? 14.362 -4.774 -24.405 1.00 84.12 164 HIS A N 1
ATOM 1335 C CA . HIS A 1 164 ? 13.505 -5.849 -23.909 1.00 84.12 164 HIS A CA 1
ATOM 1336 C C . HIS A 1 164 ? 13.901 -6.292 -22.503 1.00 84.12 164 HIS A C 1
ATOM 1338 O O . HIS A 1 164 ? 13.036 -6.364 -21.633 1.00 84.12 164 HIS A O 1
ATOM 1344 N N . GLN A 1 165 ? 15.193 -6.484 -22.237 1.00 82.25 165 GLN A N 1
ATOM 1345 C CA . GLN A 1 165 ? 15.704 -6.825 -20.911 1.00 82.25 165 GLN A CA 1
ATOM 1346 C C . GLN A 1 165 ? 15.352 -5.747 -19.880 1.00 82.25 165 GLN A C 1
ATOM 1348 O O . GLN A 1 165 ? 14.820 -6.052 -18.814 1.00 82.25 165 GLN A O 1
ATOM 1353 N N . PHE A 1 166 ? 15.577 -4.472 -20.206 1.00 81.62 166 PHE A N 1
ATOM 1354 C CA . PHE A 1 166 ? 15.234 -3.364 -19.315 1.00 81.62 166 PHE A CA 1
ATOM 1355 C C . PHE A 1 166 ? 13.734 -3.280 -19.016 1.00 81.62 166 PHE A C 1
ATOM 1357 O O . PHE A 1 166 ? 13.317 -2.941 -17.902 1.00 81.62 166 PHE A O 1
ATOM 1364 N N . ARG A 1 167 ? 12.906 -3.573 -20.018 1.00 78.81 167 ARG A N 1
ATOM 1365 C CA . ARG A 1 167 ? 11.457 -3.652 -19.874 1.00 78.81 167 ARG A CA 1
ATOM 1366 C C . ARG A 1 167 ? 11.076 -4.835 -18.973 1.00 78.81 167 ARG A C 1
ATOM 1368 O O . ARG A 1 167 ? 10.391 -4.621 -17.973 1.00 78.81 167 ARG A O 1
ATOM 1375 N N . ASP A 1 168 ? 11.582 -6.031 -19.253 1.00 76.94 168 ASP A N 1
ATOM 1376 C CA . ASP A 1 168 ? 11.323 -7.273 -18.508 1.00 76.94 168 ASP A CA 1
ATOM 1377 C C . ASP A 1 168 ? 11.757 -7.204 -17.040 1.00 76.94 168 ASP A C 1
ATOM 1379 O O . ASP A 1 168 ? 11.005 -7.616 -16.154 1.00 76.94 168 ASP A O 1
ATOM 1383 N N . ASP A 1 169 ? 12.902 -6.592 -16.745 1.00 78.75 169 ASP A N 1
ATOM 1384 C CA . ASP A 1 169 ? 13.376 -6.404 -15.372 1.00 78.75 169 ASP A CA 1
ATOM 1385 C C . ASP A 1 169 ? 12.433 -5.512 -14.551 1.00 78.75 169 ASP A C 1
ATOM 1387 O O . ASP A 1 169 ? 12.193 -5.748 -13.360 1.00 78.75 169 ASP A O 1
ATOM 1391 N N . ARG A 1 170 ? 11.874 -4.463 -15.171 1.00 75.81 170 ARG A N 1
ATOM 1392 C CA . ARG A 1 170 ? 10.885 -3.592 -14.516 1.00 75.81 170 ARG A CA 1
ATOM 1393 C C . ARG A 1 170 ? 9.553 -4.310 -14.331 1.00 75.81 170 ARG A C 1
ATOM 1395 O O . ARG A 1 170 ? 8.951 -4.184 -13.261 1.00 75.81 170 ARG A O 1
ATOM 1402 N N . TRP A 1 171 ? 9.139 -5.109 -15.312 1.00 75.25 171 TRP A N 1
ATOM 1403 C CA . TRP A 1 171 ? 7.959 -5.962 -15.199 1.00 75.25 171 TRP A CA 1
ATOM 1404 C C . TRP A 1 171 ? 8.068 -6.940 -14.037 1.00 75.25 171 TRP A C 1
ATOM 1406 O O . TRP A 1 171 ? 7.149 -7.029 -13.223 1.00 75.25 171 TRP A O 1
ATOM 1416 N N . GLU A 1 172 ? 9.196 -7.640 -13.911 1.00 78.75 172 GLU A N 1
ATOM 1417 C CA . GLU A 1 172 ? 9.388 -8.611 -12.838 1.00 78.75 172 GLU A CA 1
ATOM 1418 C C . GLU A 1 172 ? 9.303 -7.941 -11.462 1.00 78.75 172 GLU A C 1
ATOM 1420 O O . GLU A 1 172 ? 8.607 -8.430 -10.564 1.00 78.75 172 GLU A O 1
ATOM 1425 N N . LYS A 1 173 ? 9.955 -6.783 -11.303 1.00 80.06 173 LYS A N 1
ATOM 1426 C CA . LYS A 1 173 ? 9.903 -6.001 -10.061 1.00 80.06 173 LYS A CA 1
ATOM 1427 C C . LYS A 1 173 ? 8.470 -5.597 -9.715 1.00 80.06 173 LYS A C 1
ATOM 1429 O O . LYS A 1 173 ? 8.042 -5.798 -8.577 1.00 80.06 173 LYS A O 1
ATOM 1434 N N . LEU A 1 174 ? 7.702 -5.094 -10.681 1.00 73.56 174 LEU A N 1
ATOM 1435 C CA . LEU A 1 174 ? 6.316 -4.678 -10.461 1.00 73.56 174 LEU A CA 1
ATOM 1436 C C . LEU A 1 174 ? 5.408 -5.862 -10.095 1.00 73.56 174 LEU A C 1
ATOM 1438 O O . LEU A 1 174 ? 4.630 -5.787 -9.140 1.00 73.56 174 LEU A O 1
ATOM 1442 N N . VAL A 1 175 ? 5.534 -6.979 -10.814 1.00 74.81 175 VAL A N 1
ATOM 1443 C CA . VAL A 1 175 ? 4.767 -8.205 -10.553 1.00 74.81 175 VAL A CA 1
ATOM 1444 C C . VAL A 1 175 ? 5.092 -8.760 -9.170 1.00 74.81 175 VAL A C 1
ATOM 1446 O O . VAL A 1 175 ? 4.178 -9.155 -8.441 1.00 74.81 175 VAL A O 1
ATOM 1449 N N . ARG A 1 176 ? 6.368 -8.745 -8.767 1.00 78.38 176 ARG A N 1
ATOM 1450 C CA . ARG A 1 176 ? 6.800 -9.167 -7.430 1.00 78.38 176 ARG A CA 1
ATOM 1451 C C . ARG A 1 176 ? 6.165 -8.303 -6.346 1.00 78.38 176 ARG A C 1
ATOM 1453 O O . ARG A 1 176 ? 5.600 -8.853 -5.402 1.00 78.38 176 ARG A O 1
ATOM 1460 N N . VAL A 1 177 ? 6.195 -6.978 -6.503 1.00 78.88 177 VAL A N 1
ATOM 1461 C CA . VAL A 1 177 ? 5.571 -6.035 -5.559 1.00 78.88 177 VAL A CA 1
ATOM 1462 C C . VAL A 1 177 ? 4.064 -6.257 -5.480 1.00 78.88 177 VAL A C 1
ATOM 1464 O O . VAL A 1 177 ? 3.521 -6.381 -4.384 1.00 78.88 177 VAL A O 1
ATOM 1467 N N . ARG A 1 178 ? 3.380 -6.387 -6.622 1.00 75.62 178 ARG A N 1
ATOM 1468 C CA . ARG A 1 178 ? 1.942 -6.675 -6.666 1.00 75.62 178 ARG A CA 1
ATOM 1469 C C . ARG A 1 178 ? 1.614 -7.982 -5.947 1.00 75.62 178 ARG A C 1
ATOM 1471 O O . ARG A 1 178 ? 0.695 -8.020 -5.137 1.00 75.62 178 ARG A O 1
ATOM 1478 N N . ASN A 1 179 ? 2.349 -9.050 -6.242 1.00 79.00 179 ASN A N 1
ATOM 1479 C CA . ASN A 1 179 ? 2.097 -10.367 -5.665 1.00 79.00 179 ASN A CA 1
ATOM 1480 C C . ASN A 1 179 ? 2.376 -10.388 -4.156 1.00 79.00 179 ASN A C 1
ATOM 1482 O O . ASN A 1 179 ? 1.627 -11.000 -3.398 1.00 79.00 179 ASN A O 1
ATOM 1486 N N . HIS A 1 180 ? 3.420 -9.686 -3.717 1.00 81.44 180 HIS A N 1
ATOM 1487 C CA . HIS A 1 180 ? 3.703 -9.494 -2.302 1.00 81.44 180 HIS A CA 1
ATOM 1488 C C . HIS A 1 180 ? 2.570 -8.737 -1.604 1.00 81.44 180 HIS A C 1
ATOM 1490 O O . HIS A 1 180 ? 2.073 -9.204 -0.582 1.00 81.44 180 HIS A O 1
ATOM 1496 N N . LEU A 1 181 ? 2.111 -7.625 -2.189 1.00 80.62 181 LEU A N 1
ATOM 1497 C CA . LEU A 1 181 ? 1.029 -6.824 -1.627 1.00 80.62 181 LEU A CA 1
ATOM 1498 C C . LEU A 1 181 ? -0.267 -7.635 -1.524 1.00 80.62 181 LEU A C 1
ATOM 1500 O O . LEU A 1 181 ? -0.845 -7.692 -0.450 1.00 80.62 181 LEU A O 1
ATOM 1504 N N . VAL A 1 182 ? -0.664 -8.351 -2.583 1.00 80.19 182 VAL A N 1
ATOM 1505 C CA . VAL A 1 182 ? -1.838 -9.246 -2.554 1.00 80.19 182 VAL A CA 1
ATOM 1506 C C . VAL A 1 182 ? -1.711 -10.292 -1.447 1.00 80.19 182 VAL A C 1
ATOM 1508 O O . VAL A 1 182 ? -2.657 -10.500 -0.690 1.00 80.19 182 VAL A O 1
ATOM 1511 N N . ARG A 1 183 ? -0.547 -10.942 -1.324 1.00 80.12 183 ARG A N 1
ATOM 1512 C CA . ARG A 1 183 ? -0.315 -11.955 -0.288 1.00 80.12 183 ARG A CA 1
ATOM 1513 C C . ARG A 1 183 ? -0.441 -11.362 1.116 1.00 80.12 183 ARG A C 1
ATOM 1515 O O . ARG A 1 183 ? -1.083 -11.981 1.959 1.00 80.12 183 ARG A O 1
ATOM 1522 N N . MET A 1 184 ? 0.135 -10.183 1.357 1.00 85.94 184 MET A N 1
ATOM 1523 C CA . MET A 1 184 ? 0.017 -9.508 2.651 1.00 85.94 184 MET A CA 1
ATOM 1524 C C . MET A 1 184 ? -1.419 -9.071 2.929 1.00 85.94 184 MET A C 1
ATOM 1526 O O . MET A 1 184 ? -1.908 -9.303 4.025 1.00 85.94 184 MET A O 1
ATOM 1530 N N . THR A 1 185 ? -2.131 -8.526 1.941 1.00 86.19 185 THR A N 1
ATOM 1531 C CA . THR A 1 185 ? -3.534 -8.117 2.094 1.00 86.19 185 THR A CA 1
ATOM 1532 C C . THR A 1 185 ? -4.440 -9.299 2.445 1.00 86.19 185 THR A C 1
ATOM 1534 O O . THR A 1 185 ? -5.252 -9.183 3.358 1.00 86.19 185 THR A O 1
ATOM 1537 N N . ILE A 1 186 ? -4.276 -10.449 1.778 1.00 87.75 186 ILE A N 1
ATOM 1538 C CA . ILE A 1 186 ? -5.038 -11.669 2.092 1.00 87.75 186 ILE A CA 1
ATOM 1539 C C . ILE A 1 186 ? -4.727 -12.144 3.512 1.00 87.75 186 ILE A C 1
ATOM 1541 O O . ILE A 1 186 ? -5.648 -12.414 4.278 1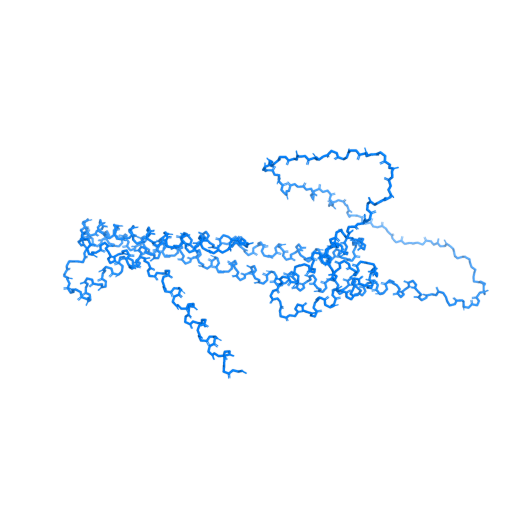.00 87.75 186 ILE A O 1
ATOM 1545 N N . LEU A 1 187 ? -3.443 -12.215 3.876 1.00 89.62 187 LEU A N 1
ATOM 1546 C CA . LEU A 1 187 ? -3.035 -12.652 5.208 1.00 89.62 187 LEU A CA 1
ATOM 1547 C C . LEU A 1 187 ? -3.606 -11.729 6.292 1.00 89.62 187 LEU A C 1
ATOM 1549 O O . LEU A 1 187 ? -4.208 -12.218 7.239 1.00 89.62 187 LEU A O 1
ATOM 1553 N N . THR A 1 188 ? -3.497 -10.409 6.119 1.00 89.50 188 THR A N 1
ATOM 1554 C CA . THR A 1 188 ? -4.074 -9.423 7.043 1.00 89.50 188 THR A CA 1
ATOM 1555 C C . THR A 1 188 ? -5.593 -9.555 7.145 1.00 89.50 188 THR A C 1
ATOM 1557 O O . THR A 1 188 ? -6.125 -9.472 8.246 1.00 89.50 188 THR A O 1
ATOM 1560 N N . GLY A 1 189 ? -6.294 -9.788 6.031 1.00 89.06 189 GLY A N 1
ATOM 1561 C CA . GLY A 1 189 ? -7.742 -10.010 6.036 1.00 89.06 189 GLY A CA 1
ATOM 1562 C C . GLY A 1 189 ? -8.146 -11.254 6.833 1.00 89.06 189 GLY A C 1
ATOM 1563 O O . GLY A 1 189 ? -9.053 -11.181 7.657 1.00 89.06 189 GLY A O 1
ATOM 1564 N N . ILE A 1 190 ? -7.429 -12.369 6.652 1.00 94.75 190 ILE A N 1
ATOM 1565 C CA . ILE A 1 190 ? -7.645 -13.604 7.424 1.00 94.75 190 ILE A CA 1
ATOM 1566 C C . ILE A 1 190 ? -7.356 -13.367 8.910 1.00 94.75 190 ILE A C 1
ATOM 1568 O O . ILE A 1 190 ? -8.140 -13.771 9.763 1.00 94.75 190 ILE A O 1
ATOM 1572 N N . THR A 1 191 ? -6.261 -12.676 9.236 1.00 93.00 191 THR A N 1
ATOM 1573 C CA . THR A 1 191 ? -5.931 -12.332 10.625 1.00 93.00 191 THR A CA 1
ATOM 1574 C C . THR A 1 191 ? -7.002 -11.449 11.260 1.00 93.00 191 THR A C 1
ATOM 1576 O O . THR A 1 191 ? -7.394 -11.700 12.394 1.00 93.00 191 THR A O 1
ATOM 1579 N N . LEU A 1 192 ? -7.508 -10.441 10.542 1.00 92.00 192 LEU A N 1
ATOM 1580 C CA . LEU A 1 192 ? -8.600 -9.594 11.022 1.00 92.00 192 LEU A CA 1
ATOM 1581 C C . LEU A 1 192 ? -9.862 -10.420 11.298 1.00 92.00 192 LEU A C 1
ATOM 1583 O O . LEU A 1 192 ? -10.490 -10.233 12.334 1.00 92.00 192 LEU A O 1
ATOM 1587 N N . PHE A 1 193 ? -10.204 -11.355 10.413 1.00 92.31 193 PHE A N 1
ATOM 1588 C CA . PHE A 1 193 ? -11.339 -12.250 10.624 1.00 92.31 193 PHE A CA 1
ATOM 1589 C C . PHE A 1 193 ? -11.167 -13.100 11.894 1.00 92.31 193 PHE A C 1
ATOM 1591 O O . PHE A 1 193 ? -12.046 -13.093 12.751 1.00 92.31 193 PHE A O 1
ATOM 1598 N N . ALA A 1 194 ? -9.996 -13.715 12.082 1.00 94.50 194 ALA A N 1
ATOM 1599 C CA . ALA A 1 194 ? -9.683 -14.485 13.288 1.00 94.50 194 ALA A CA 1
ATOM 1600 C C . ALA A 1 194 ? -9.731 -13.634 14.575 1.00 94.50 194 ALA A C 1
ATOM 1602 O O . ALA A 1 194 ? -10.161 -14.115 15.621 1.00 94.50 194 ALA A O 1
ATOM 1603 N N . LEU A 1 195 ? -9.329 -12.357 14.518 1.00 90.88 195 LEU A N 1
ATOM 1604 C CA . LEU A 1 195 ? -9.447 -11.435 15.657 1.00 90.88 195 LEU A CA 1
ATOM 1605 C C . LEU A 1 195 ? -10.907 -11.143 16.019 1.00 90.88 195 LEU A C 1
ATOM 1607 O O . LEU A 1 195 ? -11.234 -11.040 17.201 1.00 90.88 195 LEU A O 1
ATOM 1611 N N . VAL A 1 196 ? -11.783 -11.011 15.021 1.00 92.31 196 VAL A N 1
ATOM 1612 C CA . VAL A 1 196 ? -13.221 -10.824 15.254 1.00 92.31 196 VAL A CA 1
ATOM 1613 C C . VAL A 1 196 ? -13.832 -12.085 15.865 1.00 92.31 196 VAL A C 1
ATOM 1615 O O . VAL A 1 196 ? -14.555 -11.980 16.853 1.00 92.31 196 VAL A O 1
ATOM 1618 N N . GLU A 1 197 ? -13.499 -13.271 15.350 1.00 93.31 197 GLU A N 1
ATOM 1619 C CA . GLU A 1 197 ? -13.928 -14.546 15.943 1.00 93.31 197 GLU A CA 1
ATOM 1620 C C . GLU A 1 197 ? -13.461 -14.681 17.395 1.00 93.31 197 GLU A C 1
ATOM 1622 O O . GLU A 1 197 ? -14.254 -15.012 18.275 1.00 93.31 197 GLU A O 1
ATOM 1627 N N . PHE A 1 198 ? -12.198 -14.347 17.673 1.00 93.44 198 PHE A N 1
ATOM 1628 C CA . PHE A 1 198 ? -11.658 -14.350 19.030 1.00 93.44 198 PHE A CA 1
ATOM 1629 C C . PHE A 1 198 ? -12.425 -13.401 19.960 1.00 93.44 198 PHE A C 1
ATOM 1631 O O . PHE A 1 198 ? -12.738 -13.772 21.088 1.00 93.44 198 PHE A O 1
ATOM 1638 N N . ALA A 1 199 ? -12.775 -12.197 19.496 1.00 90.25 199 ALA A N 1
ATOM 1639 C CA . ALA A 1 199 ? -13.556 -11.246 20.287 1.00 90.25 199 ALA A CA 1
ATOM 1640 C C . ALA A 1 199 ? -14.962 -11.774 20.623 1.00 90.25 199 ALA A C 1
ATOM 1642 O O . ALA A 1 199 ? -15.456 -11.533 21.727 1.00 90.25 199 ALA A O 1
ATOM 1643 N N . ILE A 1 200 ? -15.590 -12.507 19.699 1.00 91.69 200 ILE A N 1
ATOM 1644 C CA . ILE A 1 200 ? -16.888 -13.157 19.922 1.00 91.69 200 ILE A CA 1
ATOM 1645 C C . ILE A 1 200 ? -16.747 -14.292 20.945 1.00 91.69 200 ILE A C 1
ATOM 1647 O O . ILE A 1 200 ? -17.544 -14.372 21.874 1.00 91.69 200 ILE A O 1
ATOM 1651 N N . ILE A 1 201 ? -15.713 -15.130 20.819 1.00 94.44 201 ILE A N 1
ATOM 1652 C CA . ILE A 1 201 ? -15.433 -16.223 21.768 1.00 94.44 201 ILE A CA 1
ATOM 1653 C C . ILE A 1 201 ? -15.132 -15.679 23.172 1.00 94.44 201 ILE A C 1
ATOM 1655 O O . ILE A 1 201 ? -15.522 -16.287 24.164 1.00 94.44 201 ILE A O 1
ATOM 1659 N N . ALA A 1 202 ? -14.480 -14.520 23.267 1.00 92.44 202 ALA A N 1
ATOM 1660 C CA . ALA A 1 202 ? -14.183 -13.840 24.526 1.00 92.44 202 ALA A CA 1
ATOM 1661 C C . ALA A 1 202 ? -15.410 -13.177 25.195 1.00 92.44 202 ALA A C 1
ATOM 1663 O O . ALA A 1 202 ? -15.232 -12.402 26.134 1.00 92.44 202 ALA A O 1
ATOM 1664 N N . ASP A 1 203 ? -16.629 -13.448 24.711 1.00 89.56 203 ASP A N 1
ATOM 1665 C CA . ASP A 1 203 ? -17.900 -12.903 25.214 1.00 89.56 203 ASP A CA 1
ATOM 1666 C C . ASP A 1 203 ? -17.908 -11.364 25.291 1.00 89.56 203 ASP A C 1
ATOM 1668 O O . ASP A 1 203 ? -18.355 -10.725 26.248 1.00 89.56 203 ASP A O 1
ATOM 1672 N N . THR A 1 204 ? -17.346 -10.726 24.260 1.00 88.81 204 THR A N 1
ATOM 1673 C CA . THR A 1 204 ? -17.284 -9.265 24.202 1.00 88.81 204 THR A CA 1
ATOM 1674 C C . THR A 1 204 ? -18.685 -8.678 24.028 1.00 88.81 204 THR A C 1
ATOM 1676 O O . THR A 1 204 ? -19.428 -9.059 23.124 1.00 88.81 204 THR A O 1
ATOM 1679 N N . LYS A 1 205 ? -19.024 -7.665 24.841 1.00 91.19 205 LYS A N 1
ATOM 1680 C CA . LYS A 1 205 ? -20.291 -6.923 24.731 1.00 91.19 205 LYS A CA 1
ATOM 1681 C C . LYS A 1 205 ? -20.557 -6.469 23.291 1.00 91.19 205 LYS A C 1
ATOM 1683 O O . LYS A 1 205 ? -19.696 -5.864 22.648 1.00 91.19 205 LYS A O 1
ATOM 1688 N N . VAL A 1 206 ? -21.793 -6.654 22.827 1.00 89.12 206 VAL A N 1
ATOM 1689 C CA . VAL A 1 206 ? -22.233 -6.281 21.468 1.00 89.12 206 VAL A CA 1
ATOM 1690 C C . VAL A 1 206 ? -22.017 -4.787 21.178 1.00 89.12 206 VAL A C 1
ATOM 1692 O O . VAL A 1 206 ? -21.698 -4.406 20.053 1.00 89.12 206 VAL A O 1
ATOM 1695 N N . GLU A 1 207 ? -22.124 -3.931 22.196 1.00 89.19 207 GLU A N 1
A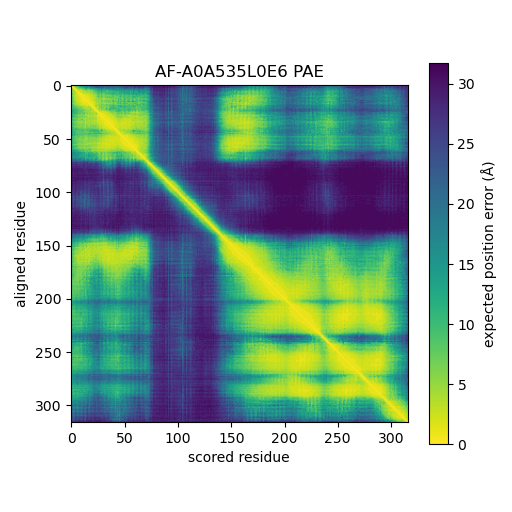TOM 1696 C CA . GLU A 1 207 ? -21.856 -2.489 22.101 1.00 89.19 207 GLU A CA 1
ATOM 1697 C C . GLU A 1 207 ? -20.418 -2.187 21.654 1.00 89.19 207 GLU A C 1
ATOM 1699 O O . GLU A 1 207 ? -20.211 -1.353 20.770 1.00 89.19 207 GLU A O 1
ATOM 1704 N N . THR A 1 208 ? -19.443 -2.921 22.198 1.00 91.12 208 THR A N 1
ATOM 1705 C CA . THR A 1 208 ? -18.022 -2.806 21.854 1.00 91.12 208 THR A CA 1
ATOM 1706 C C . THR A 1 208 ? -17.772 -3.224 20.408 1.00 91.12 208 THR A C 1
ATOM 1708 O O . THR A 1 208 ? -17.089 -2.514 19.671 1.00 91.12 208 THR A O 1
ATOM 1711 N N . LEU A 1 209 ? -18.363 -4.345 19.974 1.00 91.44 209 LEU A N 1
ATOM 1712 C CA . LEU A 1 209 ? -18.251 -4.831 18.594 1.00 91.44 209 LEU A CA 1
ATOM 1713 C C . LEU A 1 209 ? -18.874 -3.848 17.598 1.00 91.44 209 LEU A C 1
ATOM 1715 O O . LEU A 1 209 ? -18.283 -3.559 16.554 1.00 91.44 209 LEU A O 1
ATOM 1719 N N . LYS A 1 210 ? -20.033 -3.274 17.944 1.00 92.19 210 LYS A N 1
ATOM 1720 C CA . LYS A 1 210 ? -20.687 -2.232 17.148 1.00 92.19 210 LYS A CA 1
ATOM 1721 C C . LYS A 1 210 ? -19.772 -1.016 17.002 1.00 92.19 210 LYS A C 1
ATOM 1723 O O . LYS A 1 210 ? -19.502 -0.599 15.879 1.00 92.19 210 LYS A O 1
ATOM 1728 N N . ALA A 1 211 ? -19.253 -0.480 18.107 1.00 93.31 211 ALA A N 1
ATOM 1729 C CA . ALA A 1 211 ? -18.362 0.679 18.081 1.00 93.31 211 ALA A CA 1
ATOM 1730 C C . ALA A 1 211 ? -17.080 0.415 17.272 1.00 93.31 211 ALA A C 1
ATOM 1732 O O . ALA A 1 211 ? -16.725 1.217 16.410 1.00 93.31 211 ALA A O 1
ATOM 1733 N N . ALA A 1 212 ? -16.429 -0.735 17.480 1.00 93.06 212 ALA A N 1
ATOM 1734 C CA . ALA A 1 212 ? -15.241 -1.129 16.725 1.00 93.06 212 ALA A CA 1
ATOM 1735 C C . ALA A 1 212 ? -15.518 -1.230 15.216 1.00 93.06 212 ALA A C 1
ATOM 1737 O O . ALA A 1 212 ? -14.726 -0.740 14.412 1.00 93.06 212 ALA A O 1
ATOM 1738 N N . THR A 1 213 ? -16.670 -1.787 14.830 1.00 94.31 213 THR A N 1
ATOM 1739 C CA . THR A 1 213 ? -17.098 -1.866 13.424 1.00 94.31 213 THR A CA 1
ATOM 1740 C C . THR A 1 213 ? -17.295 -0.475 12.823 1.00 94.31 213 THR A C 1
ATOM 1742 O O . THR A 1 213 ? -16.824 -0.209 11.718 1.00 94.31 213 THR A O 1
ATOM 1745 N N . PHE A 1 214 ? -17.930 0.446 13.555 1.00 95.31 214 PHE A N 1
ATOM 1746 C CA . PHE A 1 214 ? -18.080 1.834 13.112 1.00 95.31 214 PHE A CA 1
ATOM 1747 C C . PHE A 1 214 ? -16.725 2.527 12.926 1.00 95.31 214 PHE A C 1
ATOM 1749 O O . PHE A 1 214 ? -16.508 3.155 11.892 1.00 95.31 214 PHE A O 1
ATOM 1756 N N . TYR A 1 215 ? -15.787 2.383 13.866 1.00 95.44 215 TYR A N 1
ATOM 1757 C CA . TYR A 1 215 ? -14.448 2.972 13.726 1.00 95.44 215 TYR A CA 1
ATOM 1758 C C . TYR A 1 215 ? -13.670 2.386 12.557 1.00 95.44 215 TYR A C 1
ATOM 1760 O O . TYR A 1 215 ? -13.046 3.137 11.808 1.00 95.44 215 TYR A O 1
ATOM 1768 N N . TYR A 1 216 ? -13.758 1.070 12.363 1.00 95.62 216 TYR A N 1
ATOM 1769 C CA . TYR A 1 216 ? -13.160 0.405 11.216 1.00 95.62 216 TYR A CA 1
ATOM 1770 C C . TYR A 1 216 ? -13.695 0.964 9.900 1.00 95.62 216 TYR A C 1
ATOM 1772 O O . TYR A 1 216 ? -12.906 1.316 9.030 1.00 95.62 216 TYR A O 1
ATOM 1780 N N . LEU A 1 217 ? -15.021 1.078 9.757 1.00 95.38 217 LEU A N 1
ATOM 1781 C CA . LEU A 1 217 ? -15.649 1.579 8.533 1.00 95.38 217 LEU A CA 1
ATOM 1782 C C . LEU A 1 217 ? -15.276 3.034 8.255 1.00 95.38 217 LEU A C 1
ATOM 1784 O O . LEU A 1 217 ? -14.949 3.369 7.120 1.00 95.38 217 LEU A O 1
ATOM 1788 N N . ILE A 1 218 ? -15.287 3.888 9.279 1.00 95.81 218 ILE A N 1
ATOM 1789 C CA . ILE A 1 218 ? -14.915 5.300 9.136 1.00 95.81 218 ILE A CA 1
ATOM 1790 C C . ILE A 1 218 ? -13.459 5.416 8.691 1.00 95.81 218 ILE A C 1
ATOM 1792 O O . ILE A 1 218 ? -13.184 6.109 7.713 1.00 95.81 218 ILE A O 1
ATOM 1796 N N . GLY A 1 219 ? -12.547 4.686 9.342 1.00 93.56 219 GLY A N 1
ATOM 1797 C CA . GLY A 1 219 ? -11.156 4.592 8.911 1.00 93.56 219 GLY A CA 1
ATOM 1798 C C . GLY A 1 219 ? -11.058 4.132 7.462 1.00 93.56 219 GLY A C 1
ATOM 1799 O O . GLY A 1 219 ? -10.583 4.872 6.610 1.00 93.56 219 GLY A O 1
ATOM 1800 N N . ALA A 1 220 ? -11.610 2.960 7.157 1.00 94.00 220 ALA A N 1
ATOM 1801 C CA . ALA A 1 220 ? -11.577 2.343 5.836 1.00 94.00 220 ALA A CA 1
ATOM 1802 C C . ALA A 1 220 ? -12.067 3.275 4.714 1.00 94.00 220 ALA A C 1
ATOM 1804 O O . ALA A 1 220 ? -11.422 3.357 3.669 1.00 94.00 220 ALA A O 1
ATOM 1805 N N . ILE A 1 221 ? -13.168 4.001 4.934 1.00 94.38 221 ILE A N 1
ATOM 1806 C CA . ILE A 1 221 ? -13.712 4.983 3.986 1.00 94.38 221 ILE A CA 1
ATOM 1807 C C . ILE A 1 221 ? -12.746 6.156 3.807 1.00 94.38 221 ILE A C 1
ATOM 1809 O O . ILE A 1 221 ? -12.440 6.538 2.677 1.00 94.38 221 ILE A O 1
ATOM 1813 N N . VAL A 1 222 ? -12.236 6.714 4.906 1.00 92.62 222 VAL A N 1
ATOM 1814 C CA . VAL A 1 222 ? -11.282 7.830 4.874 1.00 92.62 222 VAL A CA 1
ATOM 1815 C C . VAL A 1 222 ? -9.995 7.432 4.141 1.00 92.62 222 VAL A C 1
ATOM 1817 O O . VAL A 1 222 ? -9.540 8.157 3.254 1.00 92.62 222 VAL A O 1
ATOM 1820 N N . GLY A 1 223 ? -9.439 6.255 4.435 1.00 88.69 223 GLY A N 1
ATOM 1821 C CA . GLY A 1 223 ? -8.260 5.729 3.749 1.00 88.69 223 GLY A CA 1
ATOM 1822 C C . GLY A 1 223 ? -8.507 5.435 2.271 1.00 88.69 223 GLY A C 1
ATOM 1823 O O . GLY A 1 223 ? -7.646 5.722 1.437 1.00 88.69 223 GLY A O 1
ATOM 1824 N N . LEU A 1 224 ? -9.688 4.914 1.922 1.00 88.81 224 LEU A N 1
ATOM 1825 C CA . LEU A 1 224 ? -10.079 4.685 0.532 1.00 88.81 224 LEU A CA 1
ATOM 1826 C C . LEU A 1 224 ? -10.130 5.996 -0.254 1.00 88.81 224 LEU A C 1
ATOM 1828 O O . LEU A 1 224 ? -9.535 6.089 -1.327 1.00 88.81 224 LEU A O 1
ATOM 1832 N N . PHE A 1 225 ? -10.798 7.018 0.285 1.00 87.81 225 PHE A N 1
ATOM 1833 C CA . PHE A 1 225 ? -10.886 8.319 -0.370 1.00 87.81 225 PHE A CA 1
ATOM 1834 C C . PHE A 1 225 ? -9.530 9.007 -0.472 1.00 87.81 225 PHE A C 1
ATOM 1836 O O . PHE A 1 225 ? -9.213 9.529 -1.537 1.00 87.81 225 PHE A O 1
ATOM 1843 N N . SER A 1 226 ? -8.697 8.951 0.574 1.00 84.88 226 SER A N 1
ATOM 1844 C CA . SER A 1 226 ? -7.323 9.461 0.500 1.00 84.88 226 SER A CA 1
ATOM 1845 C C . SER A 1 226 ? -6.547 8.782 -0.627 1.00 84.88 226 SER A C 1
ATOM 1847 O O . SER A 1 226 ? -5.879 9.456 -1.405 1.00 84.88 226 SER A O 1
ATOM 1849 N N . ARG A 1 227 ? -6.673 7.456 -0.763 1.00 83.50 227 ARG A N 1
ATOM 1850 C CA . ARG A 1 227 ? -5.983 6.700 -1.811 1.00 83.50 227 ARG A CA 1
ATOM 1851 C C . ARG A 1 227 ? -6.479 7.056 -3.211 1.00 83.50 227 ARG A C 1
ATOM 1853 O O . ARG A 1 227 ? -5.661 7.191 -4.118 1.00 83.50 227 ARG A O 1
ATOM 1860 N N . LEU A 1 228 ? -7.793 7.189 -3.385 1.00 83.25 228 LEU A N 1
ATOM 1861 C CA . LEU A 1 228 ? -8.404 7.601 -4.650 1.00 83.25 228 LEU A CA 1
ATOM 1862 C C . LEU A 1 228 ? -7.998 9.024 -5.032 1.00 83.25 228 LEU A C 1
ATOM 1864 O O . LEU A 1 228 ? -7.722 9.288 -6.197 1.00 83.25 228 LEU A O 1
ATOM 1868 N N . TYR A 1 229 ? -7.921 9.925 -4.056 1.00 80.88 229 TYR A N 1
ATOM 1869 C CA . TYR A 1 229 ? -7.495 11.302 -4.269 1.00 80.88 229 TYR A CA 1
ATOM 1870 C C . TYR A 1 229 ? -6.031 11.389 -4.715 1.00 80.88 229 TYR A C 1
ATOM 1872 O O . TYR A 1 229 ? -5.726 12.079 -5.687 1.00 80.88 229 TYR A O 1
ATOM 1880 N N . ASP A 1 230 ? -5.138 10.635 -4.067 1.00 76.56 230 ASP A N 1
ATOM 1881 C CA . ASP A 1 230 ? -3.730 10.554 -4.470 1.00 76.56 230 ASP A CA 1
ATOM 1882 C C . ASP A 1 230 ? -3.584 9.957 -5.880 1.00 76.56 230 ASP A C 1
ATOM 1884 O O . ASP A 1 230 ? -2.779 10.430 -6.679 1.00 76.56 230 ASP A O 1
ATOM 1888 N N . GLN A 1 231 ? -4.397 8.950 -6.217 1.00 73.50 231 GLN A N 1
ATOM 1889 C CA . GLN A 1 231 ? -4.433 8.364 -7.561 1.00 73.50 231 GLN A CA 1
ATOM 1890 C C . GLN A 1 231 ? -4.965 9.332 -8.618 1.00 73.50 231 GLN A C 1
ATOM 1892 O O . GLN A 1 231 ? -4.453 9.336 -9.730 1.00 73.50 231 GLN A O 1
ATOM 1897 N N . ALA A 1 232 ? -5.953 10.161 -8.283 1.00 75.81 232 ALA A N 1
ATOM 1898 C CA . ALA A 1 232 ? -6.508 11.151 -9.201 1.00 75.81 232 ALA A CA 1
ATOM 1899 C C . ALA A 1 232 ? -5.524 12.290 -9.517 1.00 75.81 232 ALA A C 1
ATOM 1901 O O . ALA A 1 232 ? -5.633 12.918 -10.566 1.00 75.81 232 ALA A O 1
ATOM 1902 N N . LYS A 1 233 ? -4.575 12.569 -8.614 1.00 74.44 233 LYS A N 1
ATOM 1903 C CA . LYS A 1 233 ? -3.523 13.576 -8.820 1.00 74.44 233 LYS A CA 1
ATOM 1904 C C . LYS A 1 233 ? -2.309 13.063 -9.587 1.00 74.44 233 LYS A C 1
ATOM 1906 O O . LYS A 1 233 ? -1.554 13.877 -10.112 1.00 74.44 233 LYS A O 1
ATOM 1911 N N . ALA A 1 234 ? -2.081 11.754 -9.601 1.00 67.50 234 ALA A N 1
ATOM 1912 C CA . ALA A 1 234 ? -0.959 11.171 -10.319 1.00 67.50 234 ALA A CA 1
ATOM 1913 C C . ALA A 1 234 ? -1.216 11.224 -11.833 1.00 67.50 234 ALA A C 1
ATOM 1915 O O . ALA A 1 234 ? -2.312 10.900 -12.289 1.00 67.50 234 ALA A O 1
ATOM 1916 N N . ASP A 1 235 ? -0.209 11.628 -12.611 1.00 55.59 235 ASP A N 1
ATOM 1917 C CA . ASP A 1 235 ? -0.304 11.643 -14.071 1.00 55.59 235 ASP A CA 1
ATOM 1918 C C . ASP A 1 235 ? -0.456 10.203 -14.593 1.00 55.59 235 ASP A C 1
ATOM 1920 O O . ASP A 1 235 ? 0.410 9.353 -14.387 1.00 55.59 235 ASP A O 1
ATOM 1924 N N . THR A 1 236 ? -1.596 9.910 -15.220 1.00 58.06 236 THR A N 1
ATOM 1925 C CA . THR A 1 236 ? -2.007 8.548 -15.626 1.00 58.06 236 THR A CA 1
ATOM 1926 C C . THR A 1 236 ? -1.449 8.138 -16.990 1.00 58.06 236 THR A C 1
ATOM 1928 O O . THR A 1 236 ? -1.935 7.193 -17.610 1.00 58.06 236 THR A O 1
ATOM 1931 N N . SER A 1 237 ? -0.411 8.831 -17.465 1.00 53.25 237 SER A N 1
ATOM 1932 C CA . SER A 1 237 ? 0.201 8.610 -18.778 1.00 53.25 237 SER A CA 1
ATOM 1933 C C . SER A 1 237 ? 0.851 7.224 -18.935 1.00 53.25 237 SER A C 1
ATOM 1935 O O . SER A 1 237 ? 1.101 6.790 -20.059 1.00 53.25 237 SER A O 1
ATOM 1937 N N . ILE A 1 238 ? 1.058 6.483 -17.839 1.00 52.78 238 ILE A N 1
ATOM 1938 C CA . ILE A 1 238 ? 1.536 5.095 -17.836 1.00 52.78 238 ILE A CA 1
ATOM 1939 C C . ILE A 1 238 ? 0.543 4.231 -17.048 1.00 52.78 238 ILE A C 1
ATOM 1941 O O . ILE A 1 238 ? 0.243 4.519 -15.890 1.00 52.78 238 ILE A O 1
ATOM 1945 N N . ASP A 1 239 ? 0.042 3.155 -17.664 1.00 54.47 239 ASP A N 1
ATOM 1946 C CA . ASP A 1 239 ? -0.792 2.165 -16.974 1.00 54.47 239 ASP A CA 1
ATOM 1947 C C . ASP A 1 239 ? 0.016 1.542 -15.825 1.00 54.47 239 ASP A C 1
ATOM 1949 O O . ASP A 1 239 ? 0.999 0.838 -16.041 1.00 54.47 239 ASP A O 1
ATOM 1953 N N . ASP A 1 240 ? -0.410 1.778 -14.584 1.00 58.25 240 ASP A N 1
ATOM 1954 C CA . ASP A 1 240 ? 0.198 1.241 -13.358 1.00 58.25 240 ASP A CA 1
ATOM 1955 C C . ASP A 1 240 ? -0.025 -0.287 -13.197 1.00 58.25 240 ASP A C 1
ATOM 1957 O O . ASP A 1 240 ? 0.094 -0.848 -12.099 1.00 58.25 240 ASP A O 1
ATOM 1961 N N . PHE A 1 241 ? -0.405 -0.975 -14.282 1.00 56.72 241 PHE A N 1
ATOM 1962 C CA . PHE A 1 241 ? -0.592 -2.419 -14.438 1.00 56.72 241 PHE A CA 1
ATOM 1963 C C . PHE A 1 241 ? -1.276 -3.074 -13.242 1.00 56.72 241 PHE A C 1
ATOM 1965 O O . PHE A 1 241 ? -0.836 -4.091 -12.689 1.00 56.72 241 PHE A O 1
ATOM 1972 N N . ARG A 1 242 ? -2.403 -2.483 -12.836 1.00 64.75 242 ARG A N 1
ATOM 1973 C CA . ARG A 1 242 ? -3.261 -2.960 -11.738 1.00 64.75 242 ARG A CA 1
ATOM 1974 C C . ARG A 1 242 ? -2.615 -2.898 -10.345 1.00 64.75 242 ARG A C 1
ATOM 1976 O O . ARG A 1 242 ? -3.262 -3.316 -9.385 1.00 64.75 242 ARG A O 1
ATOM 1983 N N . LEU A 1 243 ? -1.403 -2.360 -10.176 1.00 70.19 243 LEU A N 1
ATOM 1984 C CA . LEU A 1 243 ? -0.826 -2.101 -8.850 1.00 70.19 243 LEU A CA 1
ATOM 1985 C C . LEU A 1 243 ? -1.655 -1.053 -8.100 1.00 70.19 243 LEU A C 1
ATOM 1987 O O . LEU A 1 243 ? -1.944 -1.222 -6.916 1.00 70.19 243 LEU A O 1
ATOM 1991 N N . ALA A 1 244 ? -2.112 -0.024 -8.815 1.00 68.88 244 ALA A N 1
ATOM 1992 C CA . ALA A 1 244 ? -3.085 0.946 -8.329 1.00 68.88 244 ALA A CA 1
ATOM 1993 C C . ALA A 1 244 ? -4.367 0.271 -7.804 1.00 68.88 244 ALA A C 1
ATOM 1995 O O . ALA A 1 244 ? -4.817 0.591 -6.704 1.00 68.88 244 ALA A O 1
ATOM 1996 N N . ALA A 1 245 ? -4.898 -0.719 -8.528 1.00 66.06 245 ALA A N 1
ATOM 1997 C CA . ALA A 1 245 ? -6.084 -1.470 -8.118 1.00 66.06 245 ALA A CA 1
ATOM 1998 C C . ALA A 1 245 ? -5.839 -2.343 -6.871 1.00 66.06 245 ALA A C 1
ATOM 2000 O O . ALA A 1 245 ? -6.691 -2.413 -5.991 1.00 66.06 245 ALA A O 1
ATOM 2001 N N . VAL A 1 246 ? -4.666 -2.977 -6.738 1.00 73.62 246 VAL A N 1
ATOM 2002 C CA . VAL A 1 246 ? -4.333 -3.749 -5.522 1.00 73.62 246 VAL A CA 1
ATOM 2003 C C . VAL A 1 246 ? -4.166 -2.832 -4.311 1.00 73.62 246 VAL A C 1
ATOM 2005 O O . VAL A 1 246 ? -4.657 -3.150 -3.231 1.00 73.62 246 VAL A O 1
ATOM 2008 N N . ARG A 1 247 ? -3.525 -1.671 -4.477 1.00 77.38 247 ARG A N 1
ATOM 2009 C CA . ARG A 1 247 ? -3.416 -0.675 -3.400 1.00 77.38 247 ARG A CA 1
ATOM 2010 C C . ARG A 1 247 ? -4.783 -0.126 -2.993 1.00 77.38 247 ARG A C 1
ATOM 2012 O O . ARG A 1 247 ? -4.985 0.143 -1.816 1.00 77.38 247 ARG A O 1
ATOM 2019 N N . LEU A 1 248 ? -5.717 -0.014 -3.937 1.00 79.56 248 LEU A N 1
ATOM 2020 C CA . LEU A 1 248 ? -7.094 0.383 -3.658 1.00 79.56 248 LEU A CA 1
ATOM 2021 C C . LEU A 1 248 ? -7.834 -0.650 -2.795 1.00 79.56 248 LEU A C 1
ATOM 2023 O O . LEU A 1 248 ? -8.572 -0.267 -1.899 1.00 79.56 248 LEU A O 1
ATOM 2027 N N . LEU A 1 249 ? -7.594 -1.945 -3.017 1.00 78.19 249 LEU A N 1
ATOM 2028 C CA . LEU A 1 249 ? -8.143 -3.013 -2.171 1.00 78.19 249 LEU A CA 1
ATOM 2029 C C . LEU A 1 249 ? -7.486 -3.063 -0.785 1.00 78.19 249 LEU A C 1
ATOM 2031 O O . LEU A 1 249 ? -8.145 -3.367 0.205 1.00 78.19 249 LEU A O 1
ATOM 2035 N N . ALA A 1 250 ? -6.188 -2.773 -0.710 1.00 83.44 250 ALA A N 1
ATOM 2036 C CA . ALA A 1 250 ? -5.427 -2.847 0.531 1.00 83.44 250 ALA A CA 1
ATOM 2037 C C . ALA A 1 250 ? -5.640 -1.629 1.453 1.00 83.44 250 ALA A C 1
ATOM 2039 O O . ALA A 1 250 ? -5.582 -1.764 2.674 1.00 83.44 250 ALA A O 1
ATOM 2040 N N . ALA A 1 251 ? -5.892 -0.444 0.886 1.00 86.44 251 ALA A N 1
ATOM 2041 C CA . ALA A 1 251 ? -6.020 0.800 1.645 1.00 86.44 251 ALA A CA 1
ATOM 2042 C C . ALA A 1 251 ? -7.143 0.771 2.707 1.00 86.44 251 ALA A C 1
ATOM 2044 O O . ALA A 1 251 ? -6.843 1.095 3.858 1.00 86.44 251 ALA A O 1
ATOM 2045 N N . PRO A 1 252 ? -8.380 0.325 2.404 1.00 89.94 252 PRO A N 1
ATOM 2046 C CA . PRO A 1 252 ? -9.446 0.218 3.400 1.00 89.94 252 PRO A CA 1
ATOM 2047 C C . PRO A 1 252 ? -9.080 -0.700 4.571 1.00 89.94 252 PRO A C 1
ATOM 2049 O O . PRO A 1 252 ? -9.357 -0.372 5.721 1.00 89.94 252 PRO A O 1
ATOM 2052 N N . LEU A 1 253 ? -8.412 -1.826 4.286 1.00 90.25 253 LEU A N 1
ATOM 2053 C CA . LEU A 1 253 ? -8.040 -2.823 5.293 1.00 90.25 253 LEU A CA 1
ATOM 2054 C C . LEU A 1 253 ? -7.065 -2.254 6.326 1.00 90.25 253 LEU A C 1
ATOM 2056 O O . LEU A 1 253 ? -7.315 -2.351 7.527 1.00 90.25 253 LEU A O 1
ATOM 2060 N N . TYR A 1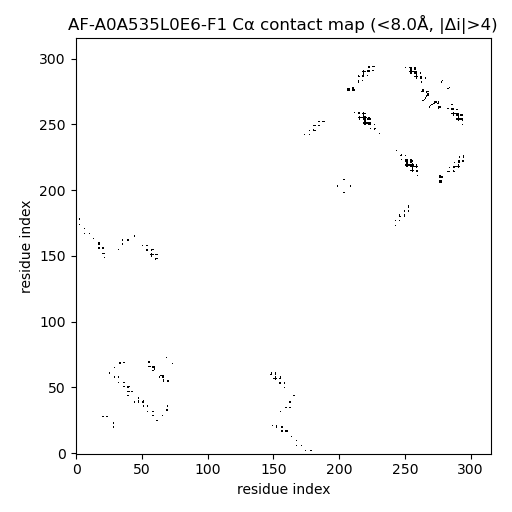 254 ? -5.973 -1.639 5.867 1.00 91.19 254 TYR A N 1
ATOM 2061 C CA . TYR A 1 254 ? -4.970 -1.065 6.768 1.00 91.19 254 TYR A CA 1
ATOM 2062 C C . TYR A 1 254 ? -5.479 0.185 7.482 1.00 91.19 254 TYR A C 1
ATOM 2064 O O . TYR A 1 254 ? -5.201 0.377 8.662 1.00 91.19 254 TYR A O 1
ATOM 2072 N N . SER A 1 255 ? -6.254 1.011 6.784 1.00 92.62 255 SER A N 1
ATOM 2073 C CA . SER A 1 255 ? -6.823 2.233 7.340 1.00 92.62 255 SER A CA 1
ATOM 2074 C C . SER A 1 255 ? -7.867 1.955 8.427 1.00 92.62 255 SER A C 1
ATOM 2076 O O . SER A 1 255 ? -7.812 2.553 9.500 1.00 92.62 255 SER A O 1
ATOM 2078 N N . GLY A 1 256 ? -8.763 0.986 8.216 1.00 92.38 256 GLY A N 1
ATOM 2079 C CA . GLY A 1 256 ? -9.730 0.578 9.236 1.00 92.38 256 GLY A CA 1
ATOM 2080 C C . GLY A 1 256 ? -9.066 -0.034 10.475 1.00 92.38 256 GLY A C 1
ATOM 2081 O O . GLY A 1 256 ? -9.474 0.247 11.602 1.00 92.38 256 GLY A O 1
ATOM 2082 N N . LEU A 1 257 ? -8.000 -0.823 10.293 1.00 93.50 257 LEU A N 1
ATOM 2083 C CA . LEU A 1 257 ? -7.200 -1.352 11.406 1.00 93.50 257 LEU A CA 1
ATOM 2084 C C . LEU A 1 257 ? -6.492 -0.240 12.189 1.00 93.50 257 LEU A C 1
ATOM 2086 O O . LEU A 1 257 ? -6.538 -0.230 13.420 1.00 93.50 257 LEU A O 1
ATOM 2090 N N . ALA A 1 258 ? -5.870 0.708 11.483 1.00 93.88 258 ALA A N 1
ATOM 2091 C CA . ALA A 1 258 ? -5.226 1.864 12.097 1.00 93.88 258 ALA A CA 1
ATOM 2092 C C . ALA A 1 258 ? -6.233 2.711 12.886 1.00 93.88 258 ALA A C 1
ATOM 2094 O O . ALA A 1 258 ? -5.920 3.149 13.988 1.00 93.88 258 ALA A O 1
ATOM 2095 N N . ALA A 1 259 ? -7.454 2.874 12.375 1.00 95.69 259 ALA A N 1
ATOM 2096 C CA . ALA A 1 259 ? -8.522 3.594 13.056 1.00 95.69 259 ALA A CA 1
ATOM 2097 C C . ALA A 1 259 ? -8.912 2.954 14.397 1.00 95.69 259 ALA A C 1
ATOM 2099 O O . ALA A 1 259 ? -8.928 3.647 15.415 1.00 95.69 259 ALA A O 1
ATOM 2100 N N . ILE A 1 260 ? -9.161 1.636 14.434 1.00 94.69 260 ILE A N 1
ATOM 2101 C CA . ILE A 1 260 ? -9.442 0.934 15.701 1.00 94.69 260 ILE A CA 1
ATOM 2102 C C . ILE A 1 260 ? -8.245 1.055 16.653 1.00 94.69 260 ILE A C 1
ATOM 2104 O O . ILE A 1 260 ? -8.416 1.431 17.814 1.00 94.69 260 ILE A O 1
ATOM 2108 N N . GLY A 1 261 ? -7.036 0.755 16.169 1.00 92.25 261 GLY A N 1
ATOM 2109 C CA . GLY A 1 261 ? -5.819 0.803 16.983 1.00 92.25 261 GLY A CA 1
ATOM 2110 C C . GLY A 1 261 ? -5.556 2.193 17.563 1.00 92.25 261 GLY A C 1
ATOM 2111 O O . GLY A 1 261 ? -5.247 2.320 18.745 1.00 92.25 261 GLY A O 1
ATOM 2112 N N . GLY A 1 262 ? -5.761 3.240 16.764 1.00 91.94 262 GLY A N 1
ATOM 2113 C CA . GLY A 1 262 ? -5.635 4.635 17.171 1.00 91.94 262 GLY A CA 1
ATOM 2114 C C . GLY A 1 262 ? -6.605 5.012 18.284 1.00 91.94 262 GLY A C 1
ATOM 2115 O O . GLY A 1 262 ? -6.184 5.577 19.290 1.00 91.94 262 GLY A O 1
ATOM 2116 N N . VAL A 1 263 ? -7.883 4.634 18.166 1.00 93.69 263 VAL A N 1
ATOM 2117 C CA . VAL A 1 263 ? -8.873 4.868 19.234 1.00 93.69 263 VAL A CA 1
ATOM 2118 C C . VAL A 1 263 ? -8.460 4.165 20.527 1.00 93.69 263 VAL A C 1
ATOM 2120 O O . VAL A 1 263 ? -8.514 4.777 21.593 1.00 93.69 263 VAL A O 1
ATOM 2123 N N . VAL A 1 264 ? -7.991 2.916 20.446 1.00 93.12 264 VAL A N 1
ATOM 2124 C CA . VAL A 1 264 ? -7.519 2.166 21.621 1.00 93.12 264 VAL A CA 1
ATOM 2125 C C . VAL A 1 264 ? -6.323 2.851 22.277 1.00 93.12 264 VAL A C 1
ATOM 2127 O O . VAL A 1 264 ? -6.344 3.066 23.490 1.00 93.12 264 VAL A O 1
ATOM 2130 N N . ILE A 1 265 ? -5.308 3.222 21.493 1.00 93.31 265 ILE A N 1
ATOM 2131 C CA . ILE A 1 265 ? -4.096 3.882 21.990 1.00 93.31 265 ILE A CA 1
ATOM 2132 C C . ILE A 1 265 ? -4.449 5.222 22.630 1.00 93.31 265 ILE A C 1
ATOM 2134 O O . ILE A 1 265 ? -4.077 5.466 23.775 1.00 93.31 265 ILE A O 1
ATOM 2138 N N . VAL A 1 266 ? -5.201 6.079 21.938 1.00 92.56 266 VAL A N 1
ATOM 2139 C CA . VAL A 1 266 ? -5.553 7.403 22.461 1.00 92.56 266 VAL A CA 1
ATOM 2140 C C . VAL A 1 266 ? -6.386 7.273 23.732 1.00 92.56 266 VAL A C 1
ATOM 2142 O O . VAL A 1 266 ? -6.085 7.929 24.725 1.00 92.56 266 VAL A O 1
ATOM 2145 N N . GLN A 1 267 ? -7.391 6.396 23.762 1.00 92.75 267 GLN A N 1
ATOM 2146 C CA . GLN A 1 267 ? -8.240 6.279 24.945 1.00 92.75 267 GLN A CA 1
ATOM 2147 C C . GLN A 1 267 ? -7.531 5.653 26.145 1.00 92.75 267 GLN A C 1
ATOM 2149 O O . GLN A 1 267 ? -7.716 6.123 27.265 1.00 92.75 267 GLN A O 1
ATOM 2154 N N . ARG A 1 268 ? -6.718 4.609 25.939 1.00 89.94 268 ARG A N 1
ATOM 2155 C CA . ARG A 1 268 ? -6.030 3.914 27.039 1.00 89.94 268 ARG A CA 1
ATOM 2156 C C . ARG A 1 268 ? -4.771 4.631 27.500 1.00 89.94 268 ARG A C 1
ATOM 2158 O O . ARG A 1 268 ? -4.567 4.750 28.702 1.00 89.94 268 ARG A O 1
ATOM 2165 N N . ALA A 1 269 ? -3.929 5.066 26.568 1.00 89.62 269 ALA A N 1
ATOM 2166 C CA . ALA A 1 269 ? -2.608 5.596 26.888 1.00 89.62 269 ALA A CA 1
ATOM 2167 C C . ALA A 1 269 ? -2.618 7.110 27.119 1.00 89.62 269 ALA A C 1
ATOM 2169 O O . ALA A 1 269 ? -1.872 7.588 27.965 1.00 89.62 269 ALA A O 1
ATOM 2170 N N . ILE A 1 270 ? -3.454 7.862 26.392 1.00 88.25 270 ILE A N 1
ATOM 2171 C CA . ILE A 1 270 ? -3.458 9.333 26.465 1.00 88.25 270 ILE A CA 1
ATOM 2172 C C . ILE A 1 270 ? -4.564 9.828 27.396 1.00 88.25 270 ILE A C 1
ATOM 2174 O O . ILE A 1 270 ? -4.302 10.581 28.327 1.00 88.25 270 ILE A O 1
ATOM 2178 N N . LEU A 1 271 ? -5.803 9.397 27.157 1.00 87.44 271 LEU A N 1
ATOM 2179 C CA . LEU A 1 271 ? -6.980 9.866 27.896 1.00 87.44 271 LEU A CA 1
ATOM 2180 C C . LEU A 1 271 ? -7.311 9.009 29.127 1.00 87.44 271 LEU A C 1
ATOM 2182 O O . LEU A 1 271 ? -8.278 9.317 29.820 1.00 87.44 271 LEU A O 1
ATOM 2186 N N . THR A 1 272 ? -6.547 7.931 29.353 1.00 88.69 272 THR A N 1
ATOM 2187 C CA . THR A 1 272 ? -6.624 7.009 30.504 1.00 88.69 272 THR A CA 1
ATOM 2188 C C . THR A 1 272 ? -8.037 6.527 30.863 1.00 88.69 272 THR A C 1
ATOM 2190 O O . THR A 1 272 ? -8.325 6.164 32.006 1.00 88.69 272 THR A O 1
ATOM 2193 N N . LYS A 1 273 ? -8.939 6.452 29.874 1.00 85.56 273 LYS A N 1
ATOM 2194 C CA . LYS A 1 273 ? -10.316 5.993 30.072 1.00 85.56 273 LYS A CA 1
ATOM 2195 C C . LYS A 1 273 ? -10.382 4.476 30.226 1.00 85.56 273 LYS A C 1
ATOM 2197 O O . LYS A 1 273 ? -9.719 3.708 29.526 1.00 85.56 273 LYS A O 1
ATOM 2202 N N . THR A 1 274 ? -11.263 4.028 31.118 1.00 79.75 274 THR A N 1
ATOM 2203 C CA . THR A 1 274 ? -11.552 2.602 31.327 1.00 79.75 274 THR A CA 1
ATOM 2204 C C . THR A 1 274 ? -12.426 2.022 30.219 1.00 79.75 274 THR A C 1
ATOM 2206 O O . THR A 1 274 ? -12.233 0.865 29.836 1.00 79.75 274 THR A O 1
ATOM 2209 N N . ASN A 1 275 ? -13.343 2.830 29.677 1.00 82.88 275 ASN A N 1
ATOM 2210 C CA . ASN A 1 275 ? -14.216 2.457 28.574 1.00 82.88 275 ASN A CA 1
ATOM 2211 C C . ASN A 1 275 ? -13.724 3.081 27.259 1.00 82.88 275 ASN A C 1
ATOM 2213 O O . ASN A 1 275 ? -13.799 4.291 27.057 1.00 82.88 275 ASN A O 1
ATOM 2217 N N . VAL A 1 276 ? -13.173 2.235 26.390 1.00 83.75 276 VAL A N 1
ATOM 2218 C CA . VAL A 1 276 ? -12.495 2.637 25.146 1.00 83.75 276 VAL A CA 1
ATOM 2219 C C . VAL A 1 276 ? -13.474 2.780 23.984 1.00 83.75 276 VAL A C 1
ATOM 2221 O O . VAL A 1 276 ? -13.315 3.650 23.131 1.00 83.75 276 VAL A O 1
ATOM 2224 N N . PHE A 1 277 ? -14.493 1.924 23.951 1.00 85.44 277 PHE A N 1
ATOM 2225 C CA . PHE A 1 277 ? -15.349 1.708 22.789 1.00 85.44 277 PHE A CA 1
ATOM 2226 C C . PHE A 1 277 ? -16.738 2.324 22.977 1.00 85.44 277 PHE A C 1
ATOM 2228 O O . PHE A 1 277 ? -17.751 1.643 22.874 1.00 85.44 277 PHE A O 1
ATOM 2235 N N . ASP A 1 278 ? -16.772 3.631 23.227 1.00 89.31 278 ASP A N 1
ATOM 2236 C CA . ASP A 1 278 ? -18.008 4.420 23.271 1.00 89.31 278 ASP A CA 1
ATOM 2237 C C . ASP A 1 278 ? -18.130 5.306 22.028 1.00 89.31 278 ASP A C 1
ATOM 2239 O O . ASP A 1 278 ? -17.176 6.025 21.718 1.00 89.31 278 ASP A O 1
ATOM 2243 N N . LEU A 1 279 ? -19.279 5.259 21.343 1.00 87.12 279 LEU A N 1
ATOM 2244 C CA . LEU A 1 279 ? -19.597 5.976 20.099 1.00 87.12 279 LEU A CA 1
ATOM 2245 C C . LEU A 1 279 ? -19.741 7.487 20.337 1.00 87.12 279 LEU A C 1
ATOM 2247 O O . LEU A 1 279 ? -20.811 8.076 20.207 1.00 87.12 279 LEU A O 1
ATOM 2251 N N . SER A 1 280 ? -18.624 8.125 20.661 1.00 89.56 280 SER A N 1
ATOM 2252 C CA . SER A 1 280 ? -18.506 9.569 20.813 1.00 89.56 280 SER A CA 1
ATOM 2253 C C . SER A 1 280 ? -17.931 10.205 19.551 1.00 89.56 280 SER A C 1
ATOM 2255 O O . SER A 1 280 ? -17.114 9.607 18.843 1.00 89.56 280 SER A O 1
ATOM 2257 N N . LEU A 1 281 ? -18.298 11.464 19.300 1.00 90.44 281 LEU A N 1
ATOM 2258 C CA . LEU A 1 281 ? -17.739 12.241 18.192 1.00 90.44 281 LEU A CA 1
ATOM 2259 C C . LEU A 1 281 ? -16.205 12.305 18.265 1.00 90.44 281 LEU A C 1
ATOM 2261 O O . LEU A 1 281 ? -15.533 12.188 17.246 1.00 90.44 281 LEU A O 1
ATOM 2265 N N . THR A 1 282 ? -15.640 12.413 19.470 1.00 90.31 282 THR A N 1
ATOM 2266 C CA . THR A 1 282 ? -14.187 12.406 19.687 1.00 90.31 282 THR A CA 1
ATOM 2267 C C . THR A 1 282 ? -13.541 11.120 19.172 1.00 90.31 282 THR A C 1
ATOM 2269 O O . THR A 1 282 ? -12.545 11.188 18.459 1.00 90.31 282 THR A O 1
ATOM 2272 N N . ASN A 1 283 ? -14.122 9.953 19.466 1.00 91.88 283 ASN A N 1
ATOM 2273 C CA . ASN A 1 283 ? -13.595 8.673 18.985 1.00 91.88 283 ASN A CA 1
ATOM 2274 C C . ASN A 1 283 ? -13.740 8.498 17.479 1.00 91.88 283 ASN A C 1
ATOM 2276 O O . ASN A 1 283 ? -12.844 7.956 16.840 1.00 91.88 283 ASN A O 1
ATOM 2280 N N . ILE A 1 284 ? -14.831 9.004 16.907 1.00 93.12 284 ILE A N 1
ATOM 2281 C CA . ILE A 1 284 ? -15.028 9.034 15.457 1.00 93.12 284 ILE A CA 1
ATOM 2282 C C . ILE A 1 284 ? -13.944 9.882 14.780 1.00 93.12 284 ILE A C 1
ATOM 2284 O O . ILE A 1 284 ? -13.364 9.455 13.782 1.00 93.12 284 ILE A O 1
ATOM 2288 N N . LEU A 1 285 ? -13.627 11.054 15.336 1.00 91.88 285 LEU A N 1
ATOM 2289 C CA . LEU A 1 285 ? -12.568 11.917 14.812 1.00 91.88 285 LEU A CA 1
ATOM 2290 C C . LEU A 1 285 ? -11.188 11.268 14.941 1.00 91.88 285 LEU A C 1
ATOM 2292 O O . LEU A 1 285 ? -10.422 11.289 13.982 1.00 91.88 285 LEU A O 1
ATOM 2296 N N . ILE A 1 286 ? -10.885 10.641 16.082 1.00 91.69 286 ILE A N 1
ATOM 2297 C CA . ILE A 1 286 ? -9.639 9.882 16.262 1.00 91.69 286 ILE A CA 1
ATOM 2298 C C . ILE A 1 286 ? -9.553 8.766 15.211 1.00 91.69 286 ILE A C 1
ATOM 2300 O O . ILE A 1 286 ? -8.550 8.668 14.509 1.00 91.69 286 ILE A O 1
ATOM 2304 N N . ALA A 1 287 ? -10.614 7.974 15.040 1.00 94.44 287 ALA A N 1
ATOM 2305 C CA . ALA A 1 287 ? -10.677 6.917 14.033 1.00 94.44 287 ALA A CA 1
ATOM 2306 C C . ALA A 1 287 ? -10.424 7.454 12.613 1.00 94.44 287 ALA A C 1
ATOM 2308 O O . ALA A 1 287 ? -9.641 6.872 11.868 1.00 94.44 287 ALA A O 1
ATOM 2309 N N . ALA A 1 288 ? -11.027 8.589 12.248 1.00 92.94 288 ALA A N 1
ATOM 2310 C CA . ALA A 1 288 ? -10.819 9.220 10.947 1.00 92.94 288 ALA A CA 1
ATOM 2311 C C . ALA A 1 288 ? -9.369 9.701 10.749 1.00 92.94 288 ALA A C 1
ATOM 2313 O O . ALA A 1 288 ? -8.769 9.435 9.708 1.00 92.94 288 ALA A O 1
ATOM 2314 N N . VAL A 1 289 ? -8.780 10.360 11.753 1.00 91.62 289 VAL A N 1
ATOM 2315 C CA . VAL A 1 289 ? -7.387 10.842 11.704 1.00 91.62 289 VAL A CA 1
ATOM 2316 C C . VAL A 1 289 ? -6.412 9.676 11.552 1.00 91.62 289 VAL A C 1
ATOM 2318 O O . VAL A 1 289 ? -5.530 9.715 10.693 1.00 91.62 289 VAL A O 1
ATOM 2321 N N . PHE A 1 290 ? -6.595 8.613 12.334 1.00 91.62 290 PHE A N 1
ATOM 2322 C CA . PHE A 1 290 ? -5.752 7.424 12.233 1.00 91.62 290 PHE A CA 1
ATOM 2323 C C . PHE A 1 290 ? -6.009 6.618 10.951 1.00 91.62 290 PHE A C 1
ATOM 2325 O O . PHE A 1 290 ? -5.092 6.007 10.404 1.00 91.62 290 PHE A O 1
ATOM 2332 N N . GLY A 1 291 ? -7.223 6.678 10.399 1.00 88.38 291 GLY A N 1
ATOM 2333 C CA . GLY A 1 291 ? -7.527 6.141 9.075 1.00 88.38 291 GLY A CA 1
ATOM 2334 C C . GLY A 1 291 ? -6.725 6.814 7.952 1.00 88.38 291 GLY A C 1
ATOM 2335 O O . GLY A 1 291 ? -6.377 6.170 6.961 1.00 88.38 291 GLY A O 1
ATOM 2336 N N . LEU A 1 292 ? -6.353 8.083 8.115 1.00 88.31 292 LEU A N 1
ATOM 2337 C CA . LEU A 1 292 ? -5.482 8.817 7.189 1.00 88.31 292 LEU A CA 1
ATOM 2338 C C . LEU A 1 292 ? -3.988 8.496 7.366 1.00 88.31 292 LEU A C 1
ATOM 2340 O O . LEU A 1 292 ? -3.185 8.802 6.487 1.00 88.31 292 LEU A O 1
ATOM 2344 N N . THR A 1 293 ? -3.577 7.865 8.469 1.00 85.19 293 THR A N 1
ATOM 2345 C CA . THR A 1 293 ? -2.154 7.626 8.764 1.00 85.19 293 THR A CA 1
ATOM 2346 C C . THR A 1 293 ? -1.399 6.857 7.671 1.00 85.19 293 THR A C 1
ATOM 2348 O O . THR A 1 293 ? -0.288 7.281 7.344 1.00 85.19 293 THR A O 1
ATOM 2351 N N . PRO A 1 294 ? -1.940 5.783 7.056 1.00 76.06 294 PRO A N 1
ATOM 2352 C CA . PRO A 1 294 ? -1.199 5.032 6.043 1.00 76.06 294 PRO A CA 1
ATOM 2353 C C . PRO A 1 294 ? -0.766 5.871 4.830 1.00 76.06 294 PRO A C 1
ATOM 2355 O O . PRO A 1 294 ? 0.310 5.627 4.289 1.00 76.06 294 PRO A O 1
ATOM 2358 N N . SER A 1 295 ? -1.570 6.854 4.406 1.00 73.12 295 SER A N 1
ATOM 2359 C CA . SER A 1 295 ? -1.239 7.735 3.275 1.00 73.12 295 SER A CA 1
ATOM 2360 C C . SER A 1 295 ? -0.354 8.912 3.687 1.00 73.12 295 SER A C 1
ATOM 2362 O O . SER A 1 295 ? 0.563 9.288 2.958 1.00 73.12 295 SER A O 1
ATOM 2364 N N . LEU A 1 296 ? -0.560 9.466 4.884 1.00 74.50 296 LEU A N 1
ATOM 2365 C CA . LEU A 1 296 ? 0.279 10.552 5.399 1.00 74.50 296 LEU A CA 1
ATOM 2366 C C . LEU A 1 296 ? 1.722 10.095 5.648 1.00 74.50 296 LEU A C 1
ATOM 2368 O O . LEU A 1 296 ? 2.662 10.815 5.314 1.00 74.50 296 LEU A O 1
ATOM 2372 N N . PHE A 1 297 ? 1.904 8.885 6.179 1.00 69.44 297 PHE A N 1
ATOM 2373 C CA . PHE A 1 297 ? 3.224 8.329 6.466 1.00 69.44 297 PHE A CA 1
ATOM 2374 C C . PHE A 1 297 ? 4.060 8.113 5.198 1.00 69.44 297 PHE A C 1
ATOM 2376 O O . PHE A 1 297 ? 5.239 8.467 5.173 1.00 69.44 297 PHE A O 1
ATOM 2383 N N . SER A 1 298 ? 3.460 7.599 4.115 1.00 66.12 298 SER A N 1
ATOM 2384 C CA . SER A 1 298 ? 4.184 7.418 2.849 1.00 66.12 298 SER A CA 1
ATOM 2385 C C . SER A 1 298 ? 4.635 8.747 2.251 1.00 66.12 298 SER A C 1
ATOM 2387 O O . SER A 1 298 ? 5.762 8.858 1.772 1.00 66.12 298 SER A O 1
ATOM 2389 N N . ASN A 1 299 ? 3.775 9.765 2.326 1.00 69.12 299 ASN A N 1
ATOM 2390 C CA . ASN A 1 299 ? 4.062 11.084 1.774 1.00 69.12 299 ASN A CA 1
ATOM 2391 C C . ASN A 1 299 ? 5.142 11.814 2.591 1.00 69.12 299 ASN A C 1
ATOM 2393 O O . ASN A 1 299 ? 5.992 12.492 2.015 1.00 69.12 299 ASN A O 1
ATOM 2397 N N . ALA A 1 300 ? 5.149 11.640 3.918 1.00 69.44 300 ALA A N 1
ATOM 2398 C CA . ALA A 1 300 ? 6.166 12.208 4.801 1.00 69.44 300 ALA A CA 1
ATOM 2399 C C . ALA A 1 300 ? 7.561 11.618 4.533 1.00 69.44 300 ALA A C 1
ATOM 2401 O O . ALA A 1 300 ? 8.496 12.379 4.294 1.00 69.44 300 ALA A O 1
ATOM 2402 N N . ILE A 1 301 ? 7.686 10.283 4.476 1.00 67.12 301 ILE A N 1
ATOM 2403 C CA . ILE A 1 301 ? 8.972 9.615 4.198 1.00 67.12 301 ILE A CA 1
ATOM 2404 C C . ILE A 1 301 ? 9.512 10.010 2.825 1.00 67.12 301 ILE A C 1
ATOM 2406 O O . ILE A 1 301 ? 10.711 10.225 2.663 1.00 67.12 301 ILE A O 1
ATOM 2410 N N . GLN A 1 302 ? 8.641 10.102 1.820 1.00 70.50 302 GLN A N 1
ATOM 2411 C CA . GLN A 1 302 ? 9.069 10.447 0.471 1.00 70.50 302 GLN A CA 1
ATOM 2412 C C . GLN A 1 302 ? 9.596 11.885 0.399 1.00 70.50 302 GLN A C 1
ATOM 2414 O O . GLN A 1 302 ? 10.659 12.118 -0.172 1.00 70.50 302 GLN A O 1
ATOM 2419 N N . LYS A 1 303 ? 8.916 12.826 1.066 1.00 73.94 303 LYS A N 1
ATOM 2420 C CA . LYS A 1 303 ? 9.359 14.220 1.172 1.00 73.94 303 LYS A CA 1
ATOM 2421 C C . LYS A 1 303 ? 10.713 14.347 1.876 1.00 73.94 303 LYS A C 1
ATOM 2423 O O . LYS A 1 303 ? 11.567 15.092 1.407 1.00 73.94 303 LYS A O 1
ATOM 2428 N N . GLU A 1 304 ? 10.917 13.614 2.966 1.00 72.00 304 GLU A N 1
ATOM 2429 C CA . GLU A 1 304 ? 12.169 13.631 3.728 1.00 72.00 304 GLU A CA 1
ATOM 2430 C C . GLU A 1 304 ? 13.328 13.014 2.920 1.00 72.00 304 GLU A C 1
ATOM 2432 O O . GLU A 1 304 ? 14.417 13.581 2.832 1.00 72.00 304 GLU A O 1
ATOM 2437 N N . ALA A 1 305 ? 13.073 11.906 2.214 1.00 67.19 305 ALA A N 1
ATOM 2438 C CA . ALA A 1 305 ? 14.053 11.282 1.325 1.00 67.19 305 ALA A CA 1
ATOM 2439 C C . ALA A 1 305 ? 14.455 12.186 0.145 1.00 67.19 305 ALA A C 1
ATOM 2441 O O . ALA A 1 305 ? 15.618 12.185 -0.269 1.00 67.19 305 ALA A O 1
ATOM 2442 N N . ASP A 1 306 ? 13.513 12.951 -0.406 1.00 75.50 306 ASP A N 1
ATOM 2443 C CA . ASP A 1 306 ? 13.784 13.890 -1.497 1.00 75.50 306 ASP A CA 1
ATOM 2444 C C . ASP A 1 306 ? 14.542 15.137 -1.011 1.00 75.50 306 ASP A C 1
ATOM 2446 O O . ASP A 1 306 ? 15.420 15.631 -1.725 1.00 75.50 306 ASP A O 1
ATOM 2450 N N . GLN A 1 307 ? 14.295 15.596 0.222 1.00 74.19 307 GLN A N 1
ATOM 2451 C CA . GLN A 1 307 ? 15.092 16.648 0.866 1.00 74.19 307 GLN A CA 1
ATOM 2452 C C . GLN A 1 307 ? 16.548 16.210 1.058 1.00 74.19 307 GLN A C 1
ATOM 2454 O O . GLN A 1 307 ? 17.449 16.886 0.568 1.00 74.19 307 GLN A O 1
ATOM 2459 N N . TYR A 1 308 ? 16.791 15.021 1.621 1.00 71.62 308 TYR A N 1
ATOM 2460 C CA . TYR A 1 308 ? 18.155 14.507 1.785 1.00 71.62 308 TYR A CA 1
ATOM 2461 C C . TYR A 1 308 ? 18.896 14.316 0.454 1.00 71.62 308 TYR A C 1
ATOM 2463 O O . TYR A 1 308 ? 20.093 14.580 0.361 1.00 71.62 308 TYR A O 1
ATOM 2471 N N . LYS A 1 309 ? 18.205 13.902 -0.616 1.00 67.31 309 LYS A N 1
ATOM 2472 C CA . LYS A 1 309 ? 18.809 13.838 -1.960 1.00 67.31 309 LYS A CA 1
ATOM 2473 C C . LYS A 1 309 ? 19.170 15.212 -2.518 1.00 67.31 309 LYS A C 1
ATOM 2475 O O . LYS A 1 309 ? 20.120 15.310 -3.294 1.00 67.31 309 LYS A O 1
ATOM 2480 N N . THR A 1 310 ? 18.391 16.235 -2.183 1.00 73.69 310 THR A N 1
ATOM 2481 C CA . THR A 1 310 ? 18.620 17.607 -2.644 1.00 73.69 310 THR A CA 1
ATOM 2482 C C . THR A 1 310 ? 19.824 18.212 -1.925 1.00 73.69 310 THR A C 1
ATOM 2484 O O . THR A 1 310 ? 20.721 18.716 -2.595 1.00 73.69 310 THR A O 1
ATOM 2487 N N . ASP A 1 311 ? 19.921 18.026 -0.607 1.00 71.38 311 ASP A N 1
ATOM 2488 C CA . ASP A 1 311 ? 21.047 18.503 0.210 1.00 71.38 311 ASP A CA 1
ATOM 2489 C C . ASP A 1 311 ? 22.378 17.823 -0.166 1.00 71.38 311 ASP A C 1
ATOM 2491 O O . ASP A 1 311 ? 23.438 18.454 -0.213 1.00 71.38 311 ASP A O 1
ATOM 2495 N N . LEU A 1 312 ? 22.335 16.529 -0.510 1.00 63.25 312 LEU A N 1
ATOM 2496 C CA . LEU A 1 312 ? 23.508 15.804 -1.011 1.00 63.25 312 LEU A CA 1
ATOM 2497 C C . LEU A 1 312 ? 23.942 16.260 -2.411 1.00 63.25 312 LEU A C 1
ATOM 2499 O O . LEU A 1 312 ? 25.125 16.189 -2.733 1.00 63.25 312 LEU A O 1
ATOM 2503 N N . LYS A 1 313 ? 23.014 16.741 -3.246 1.00 63.84 313 LYS A N 1
ATOM 2504 C CA . LYS A 1 313 ? 23.326 17.291 -4.575 1.00 63.84 313 LYS A CA 1
ATOM 2505 C C . LYS A 1 313 ? 23.861 18.718 -4.530 1.00 63.84 313 LYS A C 1
ATOM 2507 O O . LYS A 1 313 ? 24.577 19.089 -5.446 1.00 63.84 313 LYS A O 1
ATOM 2512 N N . SER A 1 314 ? 23.518 19.509 -3.515 1.00 63.16 314 SER A N 1
ATOM 2513 C CA . SER A 1 314 ? 24.042 20.873 -3.351 1.00 63.16 314 SER A CA 1
ATOM 2514 C C . SER A 1 314 ? 25.415 20.929 -2.676 1.00 63.16 314 SER A C 1
ATOM 2516 O O . SER A 1 314 ? 25.997 22.004 -2.578 1.00 63.16 314 SER A O 1
ATOM 2518 N N . THR A 1 315 ? 25.913 19.789 -2.187 1.00 53.84 315 THR A N 1
ATOM 2519 C CA . THR A 1 315 ? 27.197 19.668 -1.472 1.00 53.84 315 THR A CA 1
ATOM 2520 C C . THR A 1 315 ? 28.287 18.993 -2.328 1.00 53.84 315 THR A C 1
ATOM 2522 O O . THR A 1 315 ? 29.422 18.851 -1.878 1.00 53.84 315 THR A O 1
ATOM 2525 N N . SER A 1 316 ? 27.969 18.596 -3.568 1.00 41.50 316 SER A N 1
ATOM 2526 C CA . SER A 1 316 ? 28.922 18.123 -4.589 1.00 41.50 316 SER A CA 1
ATOM 2527 C C . SER A 1 316 ? 28.970 19.086 -5.766 1.00 41.50 316 SER A C 1
ATOM 2529 O O . SER A 1 316 ? 29.981 18.995 -6.497 1.00 41.50 316 SER A O 1
#